Protein AF-A0A1C3NG56-F1 (afdb_monomer_lite)

pLDDT: mean 79.21, std 25.46, range [30.67, 98.75]

Sequence (222 aa):
MILRRSHKPLLLPCVLLPCLLGSCGGQDAADANTAATPSPAATVTVSAPRSMTPTAAATASASSDPSLRRALSPDQPMFIIAADTWNAADPQKIIDLIPADLRPYSVLLISLSINHKGATGNQCNWLQVEDGIETARSWIKTAAANGVWAMIQPSSGGFSHFPDYPADTDLESTVYGEFFRDYPNFLGFNYAEQFWGFDEPCSVSAAQRWEHWSNLLKLTNK

Foldseek 3Di:
DDDDDDDDDDDDDDDDDDDDPDDPDDDDDDDDDDDDDDDDDDDDDDDDDDDDDDDPDDQQAQDPPPQALHDDDPVQHAAEDEQALVVVGDLLVSLVPDDLSCQSRYEYEAEFDLAFPADDPLATHHPGPRQQLVSQVVSLVSSVVSNHAYEYAQEAAQAGSADQDDLPDPCCPDSQVCCVPVRSSYQYYDHHNNPDDDPGSNGHHSVSVVSSVVVRVVSNRD

Radius of gyration: 25.51 Å; chains: 1; bounding box: 62×72×63 Å

Organism: NCBI:txid56449

Secondary structure (DSSP, 8-state):
----------PPP----------------------PPPPPP-----PPPP-----S-------SSTTSSS--BTTB--EEEEEEGGGT--HHHHHHTS-TTTGGGEEEEEE---EEEEEETTEEEEEE-S-HHHHHHHHHHHHHHTT-EEEEEEEETTEESSPPPPTT--GGGSHHHHHHHH-TTEEEEEEE-TTS--SSTTS--HHHHHHHHHHHHHHHT-

InterPro domains:
  IPR013191 Glycosyl hydrolase family 98, central domain [PF08306] (67-222)

Structure (mmCIF, N/CA/C/O backbone):
data_AF-A0A1C3NG56-F1
#
_entry.id   AF-A0A1C3NG56-F1
#
loop_
_atom_site.group_PDB
_atom_site.id
_atom_site.type_symbol
_atom_site.label_atom_id
_atom_site.label_alt_id
_atom_site.label_comp_id
_atom_site.label_asym_id
_atom_site.label_entity_id
_atom_site.label_seq_id
_atom_site.pdbx_PDB_ins_code
_atom_site.Cartn_x
_atom_site.Cartn_y
_atom_site.Cartn_z
_atom_site.occupancy
_atom_site.B_iso_or_equiv
_atom_site.auth_seq_id
_atom_site.auth_comp_id
_atom_site.auth_asym_id
_atom_site.auth_atom_id
_atom_site.pdbx_PDB_model_num
ATOM 1 N N . MET A 1 1 ? 40.238 -50.387 -29.270 1.00 42.81 1 MET A N 1
ATOM 2 C CA . MET A 1 1 ? 41.394 -49.950 -28.459 1.00 42.81 1 MET A CA 1
ATOM 3 C C . MET A 1 1 ? 40.842 -49.161 -27.281 1.00 42.81 1 MET A C 1
ATOM 5 O O . MET A 1 1 ? 40.333 -48.066 -27.465 1.00 42.81 1 MET A O 1
ATOM 9 N N . ILE A 1 2 ? 40.772 -49.807 -26.118 1.00 39.06 2 ILE A N 1
ATOM 10 C CA . ILE A 1 2 ? 40.126 -49.304 -24.899 1.00 39.06 2 ILE A CA 1
ATOM 11 C C . ILE A 1 2 ? 41.152 -48.452 -24.150 1.00 39.06 2 ILE A C 1
ATOM 13 O O . ILE A 1 2 ? 42.185 -48.984 -23.751 1.00 39.06 2 ILE A O 1
ATOM 17 N N . LEU A 1 3 ? 40.875 -47.165 -23.932 1.00 39.28 3 LEU A N 1
ATOM 18 C CA . LEU A 1 3 ? 41.649 -46.339 -23.003 1.00 39.28 3 LEU A CA 1
ATOM 19 C C . LEU A 1 3 ? 40.757 -45.929 -21.826 1.00 39.28 3 LEU A C 1
ATOM 21 O O . LEU A 1 3 ? 39.961 -44.997 -21.909 1.00 39.28 3 LEU A O 1
ATOM 25 N N . ARG A 1 4 ? 40.901 -46.666 -20.720 1.00 35.62 4 ARG A N 1
ATOM 26 C CA . ARG A 1 4 ? 40.426 -46.274 -19.389 1.00 35.62 4 ARG A CA 1
ATOM 27 C C . ARG A 1 4 ? 41.212 -45.039 -18.940 1.00 35.62 4 ARG A C 1
ATOM 29 O O . ARG A 1 4 ? 42.441 -45.081 -18.925 1.00 35.62 4 ARG A O 1
ATOM 36 N N . ARG A 1 5 ? 40.529 -43.971 -18.519 1.00 44.69 5 ARG A N 1
ATOM 37 C CA . ARG A 1 5 ? 41.136 -42.895 -17.721 1.00 44.69 5 ARG A CA 1
ATOM 38 C C . ARG A 1 5 ? 40.597 -42.935 -16.295 1.00 44.69 5 ARG A C 1
ATOM 40 O O . ARG A 1 5 ? 39.417 -43.158 -16.060 1.00 44.69 5 ARG A O 1
ATOM 47 N N . SER A 1 6 ? 41.551 -42.798 -15.386 1.00 45.16 6 SER A N 1
ATOM 48 C CA . SER A 1 6 ? 41.496 -43.020 -13.947 1.00 45.16 6 SER A CA 1
ATOM 49 C C . SER A 1 6 ? 40.841 -41.854 -13.200 1.00 45.16 6 SER A C 1
ATOM 51 O O . SER A 1 6 ? 41.095 -40.695 -13.524 1.00 45.16 6 SER A O 1
ATOM 53 N N . HIS A 1 7 ? 40.056 -42.170 -12.168 1.00 40.31 7 HIS A N 1
ATOM 54 C CA . HIS A 1 7 ? 39.549 -41.223 -11.174 1.00 40.31 7 HIS A CA 1
ATOM 55 C C . HIS A 1 7 ? 40.668 -40.718 -10.253 1.00 40.31 7 HIS A C 1
ATOM 57 O O . HIS A 1 7 ? 41.441 -41.523 -9.735 1.00 40.31 7 HIS A O 1
ATOM 63 N N . LYS A 1 8 ? 40.653 -39.417 -9.930 1.00 38.59 8 LYS A N 1
ATOM 64 C CA . LYS A 1 8 ? 40.988 -38.913 -8.586 1.00 38.59 8 LYS A CA 1
ATOM 65 C C . LYS A 1 8 ? 40.075 -37.726 -8.230 1.00 38.59 8 LYS A C 1
ATOM 67 O O . LYS A 1 8 ? 39.930 -36.835 -9.065 1.00 38.59 8 LYS A O 1
ATOM 72 N N . PRO A 1 9 ? 39.460 -37.711 -7.033 1.00 37.94 9 PRO A N 1
ATOM 73 C CA . PRO A 1 9 ? 38.627 -36.611 -6.563 1.00 37.94 9 PRO A CA 1
ATOM 74 C C . PRO A 1 9 ? 39.511 -35.491 -6.001 1.00 37.94 9 PRO A C 1
ATOM 76 O O . PRO A 1 9 ? 40.434 -35.752 -5.227 1.00 37.94 9 PRO A O 1
ATOM 79 N N . LEU A 1 10 ? 39.239 -34.247 -6.392 1.00 36.19 10 LEU A N 1
ATOM 80 C CA . LEU A 1 10 ? 39.878 -33.071 -5.811 1.00 36.19 10 LEU A CA 1
ATOM 81 C C . LEU A 1 10 ? 39.031 -32.611 -4.616 1.00 36.19 10 LEU A C 1
ATOM 83 O O . LEU A 1 10 ? 37.929 -32.096 -4.785 1.00 36.19 10 LEU A O 1
ATOM 87 N N . LEU A 1 11 ? 39.544 -32.858 -3.412 1.00 35.91 11 LEU A N 1
ATOM 88 C CA . LEU A 1 11 ? 39.047 -32.300 -2.157 1.00 35.91 11 LEU A CA 1
ATOM 89 C C . LEU A 1 11 ? 39.315 -30.787 -2.150 1.00 35.91 11 LEU A C 1
ATOM 91 O O . LEU A 1 11 ? 40.473 -30.371 -2.170 1.00 35.91 11 LEU A O 1
ATOM 95 N N . LEU A 1 12 ? 38.255 -29.977 -2.126 1.00 38.66 12 LEU A N 1
ATOM 96 C CA . LEU A 1 12 ? 38.334 -28.540 -1.850 1.00 38.66 12 LEU A CA 1
ATOM 97 C C . LEU A 1 12 ? 38.269 -28.326 -0.325 1.00 38.66 12 LEU A C 1
ATOM 99 O O . LEU A 1 12 ? 37.377 -28.891 0.312 1.00 38.66 12 LEU A O 1
ATOM 103 N N . PRO A 1 13 ? 39.172 -27.539 0.283 1.00 40.03 13 PRO A N 1
ATOM 104 C CA . PRO A 1 13 ? 39.154 -27.314 1.720 1.00 40.03 13 PRO A CA 1
ATOM 105 C C . PRO A 1 13 ? 38.103 -26.264 2.109 1.00 40.03 13 PRO A C 1
ATOM 107 O O . PRO A 1 13 ? 38.052 -25.173 1.543 1.00 40.03 13 PRO A O 1
ATOM 110 N N . CYS A 1 14 ? 37.298 -26.605 3.120 1.00 37.22 14 CYS A N 1
ATOM 111 C CA . CYS A 1 14 ? 36.512 -25.677 3.928 1.00 37.22 14 CYS A CA 1
ATOM 112 C C . CYS A 1 14 ? 37.394 -24.531 4.437 1.00 37.22 14 CYS A C 1
ATOM 114 O O . CYS A 1 14 ? 38.272 -24.754 5.271 1.00 37.22 14 CYS A O 1
ATOM 116 N N . VAL A 1 15 ? 37.107 -23.305 4.004 1.00 39.69 15 VAL A N 1
ATOM 117 C CA . VAL A 1 15 ? 37.571 -22.089 4.675 1.00 39.69 15 VAL A CA 1
ATOM 118 C C . VAL A 1 15 ? 36.341 -21.399 5.252 1.00 39.69 15 VAL A C 1
ATOM 120 O O . VAL A 1 15 ? 35.544 -20.800 4.537 1.00 39.69 15 VAL A O 1
ATOM 123 N N . LEU A 1 16 ? 36.174 -21.556 6.564 1.00 36.34 16 LEU A N 1
ATOM 124 C CA . LEU A 1 16 ? 35.271 -20.764 7.390 1.00 36.34 16 LEU A CA 1
ATOM 125 C C . LEU A 1 16 ? 35.843 -19.345 7.482 1.00 36.34 16 LEU A C 1
ATOM 127 O O . LEU A 1 16 ? 36.923 -19.155 8.039 1.00 36.34 16 LEU A O 1
ATOM 131 N N . LEU A 1 17 ? 35.119 -18.369 6.942 1.00 34.53 17 LEU A N 1
ATOM 132 C CA . LEU A 1 17 ? 35.426 -16.946 7.053 1.00 34.53 17 LEU A CA 1
ATOM 133 C C . LEU A 1 17 ? 34.356 -16.292 7.947 1.00 34.53 17 LEU A C 1
ATOM 135 O O . LEU A 1 17 ? 33.235 -16.089 7.483 1.00 34.53 17 LEU A O 1
ATOM 139 N N . PRO A 1 18 ? 34.632 -16.002 9.230 1.00 39.09 18 PRO A N 1
ATOM 140 C CA . PRO A 1 18 ? 33.819 -15.078 10.004 1.00 39.09 18 PRO A CA 1
ATOM 141 C C . PRO A 1 18 ? 34.399 -13.658 9.897 1.00 39.09 18 PRO A C 1
ATOM 143 O O . PRO A 1 18 ? 35.575 -13.502 9.571 1.00 39.09 18 PRO A O 1
ATOM 146 N N . CYS A 1 19 ? 33.583 -12.663 10.268 1.00 33.47 19 CYS A N 1
ATOM 147 C CA . CYS A 1 19 ? 33.897 -11.229 10.416 1.00 33.47 19 CYS A CA 1
ATOM 148 C C . CYS A 1 19 ? 33.740 -10.402 9.122 1.00 33.47 19 CYS A C 1
ATOM 150 O O . CYS A 1 19 ? 34.271 -10.768 8.086 1.00 33.47 19 CYS A O 1
ATOM 152 N N . LEU A 1 20 ? 33.055 -9.256 9.073 1.00 37.22 20 LEU A N 1
ATOM 153 C CA . LEU A 1 20 ? 32.458 -8.367 10.076 1.00 37.22 20 LEU A CA 1
ATOM 154 C C . LEU A 1 20 ? 31.377 -7.534 9.355 1.00 37.22 20 LEU A C 1
ATOM 156 O O . LEU A 1 20 ? 31.623 -7.025 8.263 1.00 37.22 20 LEU A O 1
ATOM 160 N N . LEU A 1 21 ? 30.206 -7.361 9.976 1.00 39.25 21 LEU A N 1
ATOM 161 C CA . LEU A 1 21 ? 29.229 -6.339 9.591 1.00 39.25 21 LEU A CA 1
ATOM 162 C C . LEU A 1 21 ? 29.824 -4.964 9.927 1.00 39.25 21 LEU A C 1
ATOM 164 O O . LEU A 1 21 ? 29.856 -4.556 11.087 1.00 39.25 21 LEU A O 1
ATOM 168 N N . GLY A 1 22 ? 30.349 -4.282 8.912 1.00 35.94 22 GLY A N 1
ATOM 169 C CA . GLY A 1 22 ? 30.803 -2.901 9.010 1.00 35.94 22 GLY A CA 1
ATOM 170 C C . GLY A 1 22 ? 29.614 -1.949 8.969 1.00 35.94 22 GLY A C 1
ATOM 171 O O . GLY A 1 22 ? 29.034 -1.716 7.914 1.00 35.94 22 GLY A O 1
ATOM 172 N N . SER A 1 23 ? 29.265 -1.404 10.131 1.00 35.94 23 SER A N 1
ATOM 173 C CA . SER A 1 23 ? 28.432 -0.212 10.280 1.00 35.94 23 SER A CA 1
ATOM 174 C C . SER A 1 23 ? 29.084 0.962 9.543 1.00 35.94 23 SER A C 1
ATOM 176 O O . SER A 1 23 ? 30.165 1.403 9.932 1.00 35.94 23 SER A O 1
ATOM 178 N N . CYS A 1 24 ? 28.437 1.496 8.506 1.00 35.81 24 CYS A N 1
ATOM 179 C CA . CYS A 1 24 ? 28.840 2.751 7.872 1.00 35.81 24 CYS A CA 1
ATOM 180 C C . CYS A 1 24 ? 28.461 3.934 8.778 1.00 35.81 24 CYS A C 1
ATOM 182 O O . CYS A 1 24 ? 27.421 4.561 8.605 1.00 35.81 24 CYS A O 1
ATOM 184 N N . GLY A 1 25 ? 29.304 4.207 9.776 1.00 33.78 25 GLY A N 1
ATOM 185 C CA . GLY A 1 25 ? 29.413 5.511 10.429 1.00 33.78 25 GLY A CA 1
ATOM 186 C C . GLY A 1 25 ? 30.544 6.297 9.764 1.00 33.78 25 GLY A C 1
ATOM 187 O O . GLY A 1 25 ? 31.606 5.732 9.507 1.00 33.78 25 GLY A O 1
ATOM 188 N N . GLY A 1 26 ? 30.278 7.559 9.430 1.00 33.69 26 GLY A N 1
ATOM 189 C CA . GLY A 1 26 ? 31.148 8.432 8.642 1.00 33.69 26 GLY A CA 1
ATOM 190 C C . GLY A 1 26 ? 32.575 8.565 9.175 1.00 33.69 26 GLY A C 1
ATOM 191 O O . GLY A 1 26 ? 32.822 8.627 10.378 1.00 33.69 26 GLY A O 1
ATOM 192 N N . GLN A 1 27 ? 33.513 8.605 8.233 1.00 30.67 27 GLN A N 1
ATOM 193 C CA . GLN A 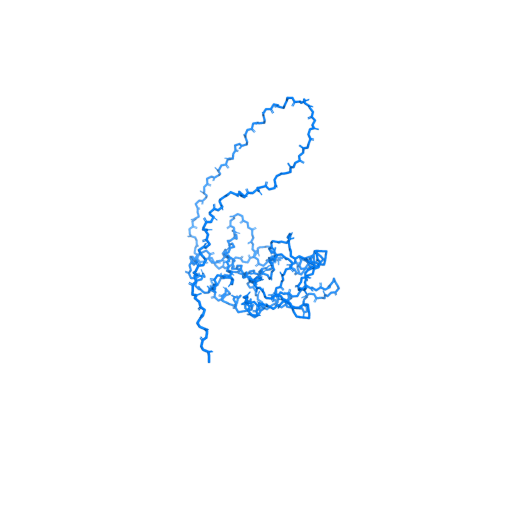1 27 ? 34.890 9.025 8.444 1.00 30.67 27 GLN A CA 1
ATOM 194 C C . GLN A 1 27 ? 34.952 10.549 8.379 1.00 30.67 27 GLN A C 1
ATOM 196 O O . GLN A 1 27 ? 34.809 11.105 7.295 1.00 30.67 27 GLN A O 1
ATOM 201 N N . ASP A 1 28 ? 35.241 11.189 9.509 1.00 33.78 28 ASP A N 1
ATOM 202 C CA . ASP A 1 28 ? 35.761 12.553 9.532 1.00 33.78 28 ASP A CA 1
ATOM 203 C C . ASP A 1 28 ? 37.243 12.510 9.911 1.00 33.78 28 ASP A C 1
ATOM 205 O O . ASP A 1 28 ? 37.647 11.973 10.948 1.00 33.78 28 ASP A O 1
ATOM 209 N N . ALA A 1 29 ? 38.066 13.044 9.012 1.00 31.83 29 ALA A N 1
ATOM 210 C CA . ALA A 1 29 ? 39.474 13.296 9.243 1.00 31.83 29 ALA A CA 1
ATOM 211 C C . ALA A 1 29 ? 39.651 14.573 10.083 1.00 31.83 29 ALA A C 1
ATOM 213 O O . ALA A 1 29 ? 39.018 15.586 9.814 1.00 31.83 29 ALA A O 1
ATOM 214 N N . ALA A 1 30 ? 40.530 14.449 11.081 1.00 31.69 30 ALA A N 1
ATOM 215 C CA . ALA A 1 30 ? 41.294 15.452 11.826 1.00 31.69 30 ALA A CA 1
ATOM 216 C C . ALA A 1 30 ? 40.849 16.929 11.791 1.00 31.69 30 ALA A C 1
ATOM 218 O O . ALA A 1 30 ? 40.981 17.590 10.771 1.00 31.69 30 ALA A O 1
ATOM 219 N N . ASP A 1 31 ? 40.535 17.473 12.974 1.00 31.17 31 ASP A N 1
ATOM 220 C CA . ASP A 1 31 ? 41.246 18.644 13.503 1.00 31.17 31 ASP A CA 1
ATOM 221 C C . ASP A 1 31 ? 41.028 18.829 15.017 1.00 31.17 31 ASP A C 1
ATOM 223 O O . ASP A 1 31 ? 40.120 18.277 15.636 1.00 31.17 31 ASP A O 1
ATOM 227 N N . ALA A 1 32 ? 41.987 19.522 15.621 1.00 31.83 32 ALA A N 1
ATOM 228 C CA . ALA A 1 32 ? 42.396 19.449 17.015 1.00 31.83 32 ALA A CA 1
ATOM 229 C C . ALA A 1 32 ? 41.576 20.282 18.026 1.00 31.83 32 ALA A C 1
ATOM 231 O O . ALA A 1 32 ? 41.035 21.337 17.718 1.00 31.83 32 ALA A O 1
ATOM 232 N N . ASN A 1 33 ? 41.663 19.849 19.292 1.00 36.31 33 ASN A N 1
ATOM 233 C CA . ASN A 1 33 ? 41.516 20.632 20.528 1.00 36.31 33 ASN A CA 1
ATOM 234 C C . ASN A 1 33 ? 40.222 21.442 20.725 1.00 36.31 33 ASN A C 1
ATOM 236 O O . ASN A 1 33 ? 40.187 22.658 20.549 1.00 36.31 33 ASN A O 1
ATOM 240 N N . THR A 1 34 ? 39.207 20.816 21.324 1.00 33.41 34 THR A N 1
ATOM 241 C CA . THR A 1 34 ? 38.339 21.516 22.288 1.00 33.41 34 THR A CA 1
ATOM 242 C C . THR A 1 34 ? 37.749 20.522 23.290 1.00 33.41 34 THR A C 1
ATOM 244 O O . THR A 1 34 ? 37.074 19.569 22.914 1.00 33.41 34 THR A O 1
ATOM 247 N N . ALA A 1 35 ? 38.031 20.715 24.579 1.00 36.09 35 ALA A N 1
ATOM 248 C CA . ALA A 1 35 ? 37.464 19.910 25.655 1.00 36.09 35 ALA A CA 1
ATOM 249 C C . ALA A 1 35 ? 35.970 20.240 25.815 1.00 36.09 35 ALA A C 1
ATOM 251 O O . ALA A 1 35 ? 35.621 21.307 26.317 1.00 36.09 35 ALA A O 1
ATOM 252 N N . ALA A 1 36 ? 35.096 19.331 25.378 1.00 33.94 36 ALA A N 1
ATOM 253 C CA . ALA A 1 36 ? 33.654 19.430 25.571 1.00 33.94 36 ALA A CA 1
ATOM 254 C C . ALA A 1 36 ? 33.242 18.760 26.892 1.00 33.94 36 ALA A C 1
ATOM 256 O O . ALA A 1 36 ? 33.575 17.609 27.173 1.00 33.94 36 ALA A O 1
ATOM 257 N N . THR A 1 37 ? 32.525 19.514 27.717 1.00 38.78 37 THR A N 1
ATOM 258 C CA . THR A 1 37 ? 31.900 19.094 28.977 1.00 38.78 37 THR A CA 1
ATOM 259 C C . THR A 1 37 ? 30.784 18.070 28.697 1.00 38.78 37 THR A C 1
ATOM 261 O O . THR A 1 37 ? 30.059 18.235 27.714 1.00 38.78 37 THR A O 1
ATOM 264 N N . PRO A 1 38 ? 30.592 17.020 29.521 1.00 36.75 38 PRO A N 1
ATOM 265 C CA . PRO A 1 38 ? 29.547 16.029 29.268 1.00 36.75 38 PRO A CA 1
ATOM 266 C C . PRO A 1 38 ? 28.146 16.619 29.502 1.00 36.75 38 PRO A C 1
ATOM 268 O O . PRO A 1 38 ? 27.867 17.186 30.558 1.00 36.75 38 PRO A O 1
ATOM 271 N N . SER A 1 39 ? 27.260 16.463 28.512 1.00 40.66 39 SER A N 1
ATOM 272 C CA . SER A 1 39 ? 25.824 16.755 28.638 1.00 40.66 39 SER A CA 1
ATOM 273 C C . SER A 1 39 ? 25.158 15.822 29.659 1.00 40.66 39 SER A C 1
ATOM 275 O O . SER A 1 39 ? 25.478 14.630 29.681 1.00 40.66 39 SER A O 1
ATOM 277 N N . PRO A 1 40 ? 24.213 16.307 30.484 1.00 41.97 40 PRO A N 1
ATOM 278 C CA . PRO A 1 40 ? 23.470 15.451 31.399 1.00 41.97 40 PRO A CA 1
ATOM 279 C C . PRO A 1 40 ? 22.488 14.556 30.628 1.00 41.97 40 PRO A C 1
ATOM 281 O O . PRO A 1 40 ? 21.805 14.999 29.705 1.00 41.97 40 PRO A O 1
ATOM 284 N N . ALA A 1 41 ? 22.427 13.283 31.021 1.00 41.69 41 ALA A N 1
ATOM 285 C CA . ALA A 1 41 ? 21.522 12.286 30.463 1.00 41.69 41 ALA A CA 1
ATOM 286 C C . ALA A 1 41 ? 20.051 12.715 30.618 1.00 41.69 41 ALA A C 1
ATOM 288 O O . ALA A 1 41 ? 19.619 13.107 31.703 1.00 41.69 41 ALA A O 1
ATOM 289 N N . ALA A 1 42 ? 19.278 12.618 29.536 1.00 40.34 42 ALA A N 1
ATOM 290 C CA . ALA A 1 42 ? 17.841 12.852 29.560 1.00 40.34 42 ALA A CA 1
ATOM 291 C C . ALA A 1 42 ? 17.138 11.708 30.309 1.00 40.34 42 ALA A C 1
ATOM 293 O O . ALA A 1 42 ? 17.101 10.567 29.846 1.00 40.34 42 ALA A O 1
ATOM 294 N N . THR A 1 43 ? 16.573 12.014 31.475 1.00 34.94 43 THR A N 1
ATOM 295 C CA . THR A 1 43 ? 15.698 11.102 32.216 1.00 34.94 43 THR A CA 1
ATOM 296 C C . THR A 1 43 ? 14.376 10.953 31.464 1.00 34.94 43 THR A C 1
ATOM 298 O O . THR A 1 43 ? 13.610 11.908 31.348 1.00 34.94 43 THR A O 1
ATOM 301 N N . VAL A 1 44 ? 14.092 9.751 30.959 1.00 40.59 44 VAL A N 1
ATOM 302 C CA . VAL A 1 44 ? 12.792 9.407 30.369 1.00 40.59 44 VAL A CA 1
ATOM 303 C C . VAL A 1 44 ? 11.796 9.150 31.498 1.00 40.59 44 VAL A C 1
ATOM 305 O O . VAL A 1 44 ? 11.882 8.147 32.205 1.00 40.59 44 VAL A O 1
ATOM 308 N N . THR A 1 45 ? 10.836 10.055 31.673 1.00 36.84 45 THR A N 1
ATOM 309 C CA . THR A 1 45 ? 9.718 9.857 32.601 1.00 36.84 45 THR A CA 1
ATOM 310 C C . THR A 1 45 ? 8.710 8.895 31.973 1.00 36.84 45 THR A C 1
ATOM 312 O O . THR A 1 45 ? 7.951 9.268 31.080 1.00 36.84 45 THR A O 1
ATOM 315 N N . VAL A 1 46 ? 8.693 7.644 32.435 1.00 44.34 46 VAL A N 1
ATOM 316 C CA . VAL A 1 46 ? 7.661 6.668 32.061 1.00 44.34 46 VAL A CA 1
ATOM 317 C C . VAL A 1 46 ? 6.361 7.055 32.766 1.00 44.34 46 VAL A C 1
ATOM 319 O O . VAL A 1 46 ? 6.274 7.011 33.992 1.00 44.34 46 VAL A O 1
ATOM 322 N N . SER A 1 47 ? 5.351 7.468 32.000 1.00 52.53 47 SER A N 1
ATOM 323 C CA . SER A 1 47 ? 4.010 7.706 32.543 1.00 52.53 47 SER A CA 1
ATOM 324 C C . SER A 1 47 ? 3.331 6.375 32.870 1.00 52.53 47 SER A C 1
ATOM 326 O O . SER A 1 47 ? 3.443 5.412 32.114 1.00 52.53 47 SER A O 1
ATOM 328 N N . ALA A 1 48 ? 2.629 6.321 34.004 1.00 42.50 48 ALA A N 1
ATOM 329 C CA . ALA A 1 48 ? 1.917 5.127 34.450 1.00 42.50 48 ALA A CA 1
ATOM 330 C C . ALA A 1 48 ? 0.800 4.723 33.461 1.00 42.50 48 ALA A C 1
ATOM 332 O O . ALA A 1 48 ? 0.135 5.604 32.903 1.00 42.50 48 ALA A O 1
ATOM 333 N N . PRO A 1 49 ? 0.552 3.414 33.260 1.00 43.66 49 PRO A N 1
ATOM 334 C CA . PRO A 1 49 ? -0.507 2.945 32.374 1.00 43.66 49 PRO A CA 1
ATOM 335 C C . PRO A 1 49 ? -1.877 3.368 32.915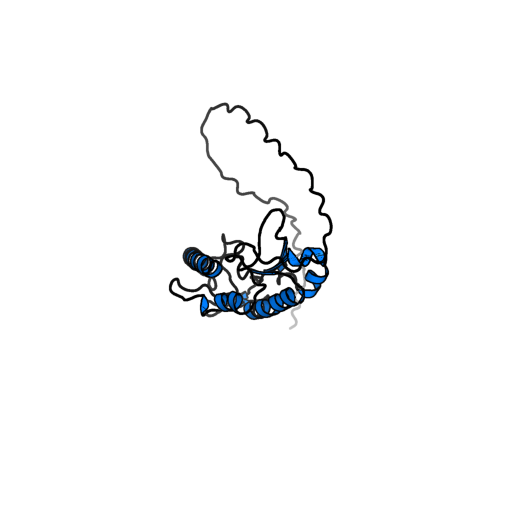 1.00 43.66 49 PRO A C 1
ATOM 337 O O . PRO A 1 49 ? -2.210 3.125 34.078 1.00 43.66 49 PRO A O 1
ATOM 340 N N . ARG A 1 50 ? -2.685 4.013 32.068 1.00 51.19 50 ARG A N 1
ATOM 341 C CA . ARG A 1 50 ? -4.084 4.314 32.386 1.00 51.19 50 ARG A CA 1
ATOM 342 C C . ARG A 1 50 ? -4.898 3.022 32.335 1.00 51.19 50 ARG A C 1
ATOM 344 O O . ARG A 1 50 ? -4.805 2.259 31.379 1.00 51.19 50 ARG A O 1
ATOM 351 N N . SER A 1 51 ? -5.694 2.793 33.377 1.00 35.75 51 SER A N 1
ATOM 352 C CA . SER A 1 51 ? -6.614 1.659 33.466 1.00 35.75 51 SER A CA 1
ATOM 353 C C . SER A 1 51 ? -7.712 1.801 32.409 1.00 35.75 51 SER A C 1
ATOM 355 O O . SER A 1 51 ? -8.546 2.703 32.503 1.00 35.75 51 SER A O 1
ATOM 357 N N . MET A 1 52 ? -7.702 0.937 31.392 1.00 47.38 52 MET A N 1
ATOM 358 C CA . MET A 1 52 ? -8.789 0.849 30.419 1.00 47.38 52 MET A CA 1
ATOM 359 C C . MET A 1 52 ? -9.939 0.067 31.055 1.00 47.38 52 MET A C 1
ATOM 361 O O . MET A 1 52 ? -9.844 -1.135 31.290 1.00 47.38 52 MET A O 1
ATOM 365 N N . THR A 1 53 ? -11.021 0.764 31.388 1.00 40.19 53 THR A N 1
ATOM 366 C CA . THR A 1 53 ? -12.258 0.136 31.862 1.00 40.19 53 THR A CA 1
ATOM 367 C C . THR A 1 53 ? -13.005 -0.432 30.651 1.00 40.19 53 THR A C 1
ATOM 369 O O . THR A 1 53 ? -13.219 0.307 29.686 1.00 40.19 53 THR A O 1
ATOM 372 N N . PRO A 1 54 ? -13.417 -1.713 30.654 1.00 43.12 54 PRO A N 1
ATOM 373 C CA . PRO A 1 54 ? -14.096 -2.305 29.511 1.00 43.12 54 PRO A CA 1
ATOM 374 C C . PRO A 1 54 ? -15.521 -1.751 29.441 1.00 43.12 54 PRO A C 1
ATOM 376 O O . PRO A 1 54 ? -16.392 -2.131 30.221 1.00 43.12 54 PRO A O 1
ATOM 379 N N . THR A 1 55 ? -15.754 -0.820 28.517 1.00 42.38 55 THR A N 1
ATOM 380 C CA . THR A 1 55 ? -17.103 -0.372 28.155 1.00 42.38 55 THR A CA 1
ATOM 381 C C . THR A 1 55 ? -17.540 -1.129 26.904 1.00 42.38 55 THR A C 1
ATOM 383 O O . THR A 1 55 ? -16.729 -1.396 26.021 1.00 42.38 55 THR A O 1
ATOM 386 N N . ALA A 1 56 ? -18.809 -1.534 26.893 1.00 46.72 56 ALA A N 1
ATOM 387 C CA . ALA A 1 56 ? -19.456 -2.408 25.919 1.00 46.72 56 ALA A CA 1
ATOM 388 C C . ALA A 1 56 ? -19.074 -2.151 24.448 1.00 46.72 56 ALA A C 1
ATOM 390 O O . ALA A 1 56 ? -18.936 -1.003 24.040 1.00 46.72 56 ALA A O 1
ATOM 391 N N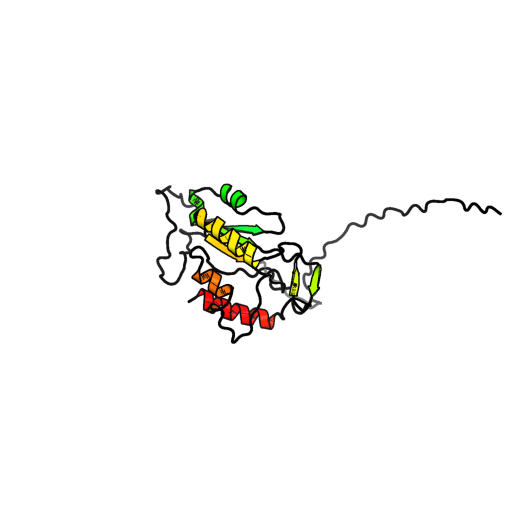 . ALA A 1 57 ? -18.964 -3.253 23.688 1.00 45.75 57 ALA A N 1
ATOM 392 C CA . ALA A 1 57 ? -18.853 -3.366 22.228 1.00 45.75 57 ALA A CA 1
ATOM 393 C C . ALA A 1 57 ? -18.603 -2.036 21.493 1.00 45.75 57 ALA A C 1
ATOM 395 O O . ALA A 1 57 ? -19.533 -1.373 21.031 1.00 45.75 57 ALA A O 1
ATOM 396 N N . ALA A 1 58 ? -17.326 -1.666 21.380 1.00 42.59 58 ALA A N 1
ATOM 397 C CA . ALA A 1 58 ? -16.893 -0.542 20.568 1.00 42.59 58 ALA A CA 1
ATOM 398 C C . ALA A 1 58 ? -17.141 -0.865 19.088 1.00 42.59 58 ALA A C 1
ATOM 400 O O . ALA A 1 58 ? -16.323 -1.479 18.407 1.00 42.59 58 ALA A O 1
ATOM 401 N N . THR A 1 59 ? -18.305 -0.464 18.586 1.00 48.66 59 THR A N 1
ATOM 402 C CA . THR A 1 59 ? -18.507 -0.220 17.155 1.00 48.66 59 THR A CA 1
ATOM 403 C C . THR A 1 59 ? -17.391 0.712 16.684 1.00 48.66 59 THR A C 1
ATOM 405 O O . THR A 1 59 ? -17.044 1.632 17.423 1.00 48.66 59 THR A O 1
ATOM 408 N N . ALA A 1 60 ? -16.817 0.475 15.499 1.00 50.47 60 ALA A N 1
ATOM 409 C CA . ALA A 1 60 ? -15.764 1.317 14.934 1.00 50.47 60 ALA A CA 1
ATOM 410 C C . ALA A 1 60 ? -16.110 2.805 15.120 1.00 50.47 60 ALA A C 1
ATOM 412 O O . ALA A 1 60 ? -17.082 3.296 14.544 1.00 50.47 60 ALA A O 1
ATOM 413 N N . SER A 1 61 ? -15.358 3.494 15.980 1.00 54.28 61 SER A N 1
ATOM 414 C CA . SER A 1 61 ? -15.591 4.905 16.270 1.00 54.28 61 SER A CA 1
ATOM 415 C C . SER A 1 61 ? -15.210 5.700 15.030 1.00 54.28 61 SER A C 1
ATOM 417 O O . SER A 1 61 ? -14.030 5.935 14.762 1.00 54.28 61 SER A O 1
ATOM 419 N N . ALA A 1 62 ? -16.220 6.067 14.243 1.00 55.34 62 ALA A N 1
ATOM 420 C CA . ALA A 1 62 ? -16.072 7.053 13.189 1.00 55.34 62 ALA A CA 1
ATOM 421 C C . ALA A 1 62 ? -15.421 8.312 13.781 1.00 55.34 62 ALA A C 1
ATOM 423 O O . ALA A 1 62 ? -15.690 8.683 14.928 1.00 55.34 62 ALA A O 1
ATOM 424 N N . SER A 1 63 ? -14.527 8.934 13.016 1.00 56.94 63 SER A N 1
ATOM 425 C CA . SER A 1 63 ? -13.881 10.174 13.436 1.00 56.94 63 SER A CA 1
ATOM 426 C C . SER A 1 63 ? -14.920 11.235 13.813 1.00 56.94 63 SER A C 1
ATOM 428 O O . SER A 1 63 ? -15.932 11.389 13.132 1.00 56.94 63 SER A O 1
ATOM 430 N N . SER A 1 64 ? -14.658 11.997 14.879 1.00 55.12 64 SER A N 1
ATOM 431 C CA . SER A 1 64 ? -15.419 13.215 15.193 1.00 55.12 64 SER A CA 1
ATOM 432 C C . SER A 1 64 ? -15.049 14.391 14.283 1.00 55.12 64 SER A C 1
ATOM 434 O O . SER A 1 64 ? -15.780 15.375 14.227 1.00 55.12 64 SER A O 1
ATOM 436 N N . ASP A 1 65 ? -13.906 14.302 13.599 1.00 61.53 65 ASP A N 1
ATOM 437 C CA . ASP A 1 65 ? -13.550 15.175 12.486 1.00 61.53 65 ASP A CA 1
ATOM 438 C C . ASP A 1 65 ? -14.123 14.560 11.198 1.00 61.53 65 ASP A C 1
ATOM 440 O O . ASP A 1 65 ? -13.673 13.473 10.818 1.00 61.53 65 ASP A O 1
ATOM 444 N N . PRO A 1 66 ? -15.091 15.213 10.527 1.00 60.38 66 PRO A N 1
ATOM 445 C CA . PRO A 1 66 ? -15.721 14.679 9.322 1.00 60.38 66 PRO A CA 1
ATOM 446 C C . PRO A 1 66 ? -14.740 14.452 8.157 1.00 60.38 66 PRO A C 1
ATOM 448 O O . PRO A 1 66 ? -15.138 13.837 7.173 1.00 60.38 66 PRO A O 1
ATOM 451 N N . SER A 1 67 ? -13.487 14.920 8.252 1.00 73.75 67 SER A N 1
ATOM 452 C CA . SER A 1 67 ? -12.450 14.711 7.233 1.00 73.75 67 SER A CA 1
ATOM 453 C C . SER A 1 67 ? -11.694 13.380 7.343 1.00 73.75 67 SER A C 1
ATOM 455 O O . SER A 1 67 ? -11.196 12.881 6.337 1.00 73.75 67 SER A O 1
ATOM 457 N N . LEU A 1 68 ? -11.600 12.765 8.530 1.00 85.56 68 LEU A N 1
ATOM 458 C CA . LEU A 1 68 ? -10.827 11.530 8.714 1.00 85.56 68 LEU A CA 1
ATOM 459 C C . LEU A 1 68 ? -11.732 10.296 8.701 1.00 85.56 68 LEU A C 1
ATOM 461 O O . LEU A 1 68 ? -12.755 10.242 9.378 1.00 85.56 68 LEU A O 1
ATOM 465 N N . ARG A 1 69 ? -11.314 9.233 8.006 1.00 90.62 69 ARG A N 1
ATOM 466 C CA . ARG A 1 69 ? -12.069 7.963 7.962 1.00 90.62 69 ARG A CA 1
ATOM 467 C C . ARG A 1 69 ? -12.178 7.269 9.323 1.00 90.62 69 ARG A C 1
ATOM 469 O O . ARG A 1 69 ? -13.152 6.569 9.585 1.00 90.62 69 ARG A O 1
ATOM 476 N N . ARG A 1 70 ? -11.200 7.491 10.204 1.00 90.38 70 ARG A N 1
ATOM 477 C CA . ARG A 1 70 ? -11.207 7.067 11.611 1.00 90.38 70 ARG A CA 1
ATOM 478 C C . ARG A 1 70 ? -10.507 8.107 12.470 1.00 90.38 70 ARG A C 1
ATOM 480 O O . ARG A 1 70 ? -9.603 8.787 11.989 1.00 90.38 70 ARG A O 1
ATOM 487 N N . ALA A 1 71 ? -10.880 8.197 13.740 1.00 90.56 71 ALA A N 1
ATOM 488 C CA . ALA A 1 71 ? -10.143 9.041 14.669 1.00 90.56 71 ALA A CA 1
ATOM 489 C C . ALA A 1 71 ? -8.802 8.397 15.069 1.00 90.56 71 ALA A C 1
ATOM 491 O O . ALA A 1 71 ? -8.634 7.173 15.060 1.00 90.56 71 ALA A O 1
ATOM 492 N N . LEU A 1 72 ? -7.837 9.257 15.397 1.00 90.19 72 LEU A N 1
ATOM 493 C CA . LEU A 1 72 ? -6.507 8.881 15.857 1.00 90.19 72 LEU A CA 1
ATOM 494 C C . LEU A 1 72 ? -6.118 9.774 17.035 1.00 90.19 72 LEU A C 1
ATOM 496 O O . LEU A 1 72 ? -5.954 10.984 16.886 1.00 90.19 72 LEU A O 1
ATOM 500 N N . SER A 1 73 ? -5.990 9.180 18.218 1.00 92.12 73 SER A N 1
ATOM 501 C CA . SER A 1 73 ? -5.626 9.885 19.450 1.00 92.12 73 SER A CA 1
ATOM 502 C C . SER A 1 73 ? -5.039 8.905 20.474 1.00 92.12 73 SER A C 1
ATOM 504 O O . SER A 1 73 ? -5.099 7.694 20.259 1.00 92.12 73 SER A O 1
ATOM 506 N N . PRO A 1 74 ? -4.490 9.370 21.610 1.00 92.44 74 PRO A N 1
ATOM 507 C CA . PRO A 1 74 ? -4.043 8.471 22.676 1.00 92.44 74 PRO A CA 1
ATOM 508 C C . PRO A 1 74 ? -5.140 7.536 23.212 1.00 92.44 74 PRO A C 1
ATOM 510 O O . PRO A 1 74 ? -4.841 6.406 23.585 1.00 92.44 74 PRO A O 1
ATOM 513 N N . ASP A 1 75 ? -6.400 7.985 23.212 1.00 92.00 75 ASP A N 1
ATOM 514 C CA . ASP A 1 75 ? -7.554 7.182 23.644 1.00 92.00 75 ASP A CA 1
ATOM 515 C C . ASP A 1 75 ? -8.152 6.343 22.494 1.00 92.00 75 ASP A C 1
ATOM 517 O O . ASP A 1 75 ? -8.961 5.447 22.727 1.00 92.00 75 ASP A O 1
ATOM 521 N N . GLN A 1 76 ? -7.746 6.612 21.247 1.00 91.62 76 GLN A N 1
ATOM 522 C CA . GLN A 1 76 ? -8.111 5.853 20.049 1.00 91.62 76 GLN A CA 1
ATOM 523 C C . GLN A 1 76 ? -6.852 5.504 19.238 1.00 91.62 76 GLN A C 1
ATOM 525 O O . GLN A 1 76 ? -6.597 6.101 18.183 1.00 91.62 76 GLN A O 1
ATOM 530 N N . PRO A 1 77 ? -6.024 4.565 19.739 1.00 95.75 77 PRO A N 1
ATOM 531 C CA . PRO A 1 77 ? -4.756 4.227 19.110 1.00 95.75 77 PRO A CA 1
ATOM 532 C C . PRO A 1 77 ? -4.950 3.514 17.765 1.00 95.75 77 PRO A C 1
ATOM 534 O O . PRO A 1 77 ? -6.052 3.115 17.377 1.00 95.75 77 PRO A O 1
ATOM 537 N N . MET A 1 78 ? -3.845 3.348 17.039 1.00 96.44 78 MET A N 1
ATOM 538 C CA . MET A 1 78 ? -3.778 2.550 15.818 1.00 96.44 78 MET A CA 1
ATOM 539 C C . MET A 1 78 ? -2.747 1.441 15.982 1.00 96.44 78 MET A C 1
ATOM 541 O O . MET A 1 78 ? -1.553 1.720 16.079 1.00 96.44 78 MET A O 1
ATOM 545 N N . PHE A 1 79 ? -3.201 0.192 15.975 1.00 97.38 79 PHE A N 1
ATOM 546 C CA . PHE A 1 79 ? -2.317 -0.967 15.927 1.00 97.38 79 PHE A CA 1
ATOM 547 C C . PHE A 1 79 ? -2.172 -1.413 14.479 1.00 97.38 79 PHE A C 1
ATOM 549 O O . PHE A 1 79 ? -3.107 -1.957 13.894 1.00 97.38 79 PHE A O 1
ATOM 556 N N . ILE A 1 80 ? -1.009 -1.158 13.886 1.00 97.81 80 ILE A N 1
ATOM 557 C CA . ILE A 1 80 ? -0.710 -1.621 12.533 1.00 97.81 80 ILE A CA 1
ATOM 558 C C . ILE A 1 80 ? -0.201 -3.061 12.623 1.00 97.81 80 ILE A C 1
ATOM 560 O O . ILE A 1 80 ? 0.854 -3.315 13.202 1.00 97.81 80 ILE A O 1
ATOM 564 N N . ILE A 1 81 ? -0.953 -3.993 12.043 1.00 97.62 81 ILE A N 1
ATOM 565 C CA . ILE A 1 81 ? -0.612 -5.413 11.969 1.00 97.62 81 ILE A CA 1
ATOM 566 C C . ILE A 1 81 ? -0.176 -5.715 10.538 1.00 97.62 81 ILE A C 1
ATOM 568 O O . ILE A 1 81 ? -0.996 -5.719 9.620 1.00 97.62 81 ILE A O 1
ATOM 572 N N . ALA A 1 82 ? 1.122 -5.938 10.343 1.00 95.50 82 ALA A N 1
ATOM 573 C CA . ALA A 1 82 ? 1.679 -6.249 9.033 1.00 95.50 82 ALA A CA 1
ATOM 574 C C . ALA A 1 82 ? 1.288 -7.666 8.588 1.00 95.50 82 ALA A C 1
ATOM 576 O O . ALA A 1 82 ? 1.629 -8.654 9.241 1.00 95.50 82 ALA A O 1
ATOM 577 N N . ALA A 1 83 ? 0.596 -7.755 7.457 1.00 96.44 83 ALA A N 1
ATOM 578 C CA . ALA A 1 83 ? 0.290 -8.988 6.751 1.00 96.44 83 ALA A CA 1
ATOM 579 C C . ALA A 1 83 ? 1.114 -9.019 5.463 1.00 96.44 83 ALA A C 1
ATOM 581 O O . ALA A 1 83 ? 0.700 -8.505 4.424 1.00 96.44 83 ALA A O 1
ATOM 582 N N . ASP A 1 84 ? 2.313 -9.591 5.562 1.00 94.69 84 ASP A N 1
ATOM 583 C CA . ASP A 1 84 ? 3.266 -9.643 4.458 1.00 94.69 84 ASP A CA 1
ATOM 584 C C . ASP A 1 84 ? 3.106 -10.924 3.645 1.00 94.69 84 ASP A C 1
ATOM 586 O O . ASP A 1 84 ? 3.294 -12.044 4.131 1.00 94.69 84 ASP A O 1
ATOM 590 N N . THR A 1 85 ? 2.786 -10.738 2.372 1.00 94.94 85 THR A N 1
ATOM 591 C CA . THR A 1 85 ? 2.661 -11.821 1.400 1.00 94.94 85 THR A CA 1
ATOM 592 C C . THR A 1 85 ? 3.955 -12.618 1.208 1.00 94.94 85 THR A C 1
ATOM 594 O O . THR A 1 85 ? 3.867 -13.786 0.829 1.00 94.94 85 THR A O 1
ATOM 597 N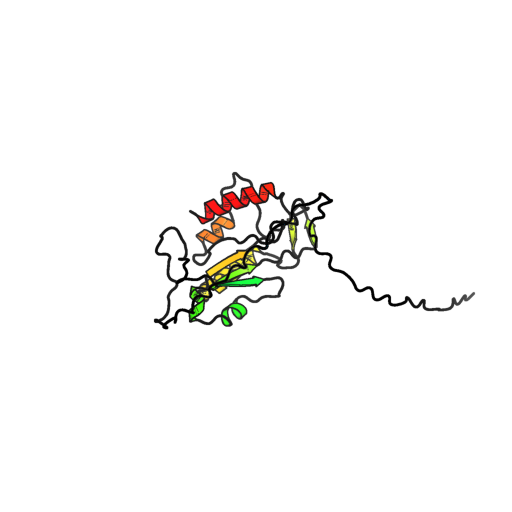 N . TRP A 1 86 ? 5.133 -12.068 1.534 1.00 91.31 86 TRP A N 1
ATOM 598 C CA . TRP A 1 86 ? 6.411 -12.795 1.565 1.00 91.31 86 TRP A CA 1
ATOM 599 C C . TRP A 1 86 ? 6.362 -14.012 2.503 1.00 91.31 86 TRP A C 1
ATOM 601 O O . TRP A 1 86 ? 6.967 -15.045 2.225 1.00 91.31 86 TRP A O 1
ATOM 611 N N . ASN A 1 87 ? 5.590 -13.931 3.590 1.00 90.88 87 ASN A N 1
ATOM 612 C CA . ASN A 1 87 ? 5.534 -14.956 4.636 1.00 90.88 87 ASN A CA 1
ATOM 613 C C . ASN A 1 87 ? 4.438 -16.011 4.413 1.00 90.88 87 ASN A C 1
ATOM 615 O O . ASN A 1 87 ? 4.028 -16.668 5.369 1.00 90.88 87 ASN A O 1
ATOM 619 N N . ALA A 1 88 ? 3.927 -16.152 3.182 1.00 87.50 88 ALA A N 1
ATOM 620 C CA . ALA A 1 88 ? 2.754 -16.981 2.878 1.00 87.50 88 ALA A CA 1
ATOM 621 C C . ALA A 1 88 ? 1.565 -16.669 3.814 1.00 87.50 88 ALA A C 1
ATOM 623 O O . ALA A 1 88 ? 0.869 -17.565 4.296 1.00 87.50 88 ALA A O 1
ATOM 624 N N . ALA A 1 89 ? 1.383 -15.379 4.112 1.00 92.12 89 ALA A N 1
ATOM 625 C CA . ALA A 1 89 ? 0.394 -14.912 5.067 1.00 92.12 89 ALA A CA 1
ATOM 626 C C . ALA A 1 89 ? -1.043 -15.222 4.617 1.00 92.12 89 ALA A C 1
ATOM 628 O O . ALA A 1 89 ? -1.378 -15.188 3.433 1.00 92.12 89 ALA A O 1
ATOM 629 N N . ASP A 1 90 ? -1.892 -15.491 5.606 1.00 96.44 90 ASP A N 1
ATOM 630 C CA . ASP A 1 90 ? -3.331 -15.683 5.462 1.00 96.44 90 ASP A CA 1
ATOM 631 C C . ASP A 1 90 ? -4.024 -14.584 6.285 1.00 96.44 90 ASP A C 1
ATOM 633 O O . ASP A 1 90 ? -3.851 -14.547 7.512 1.00 96.44 90 ASP A O 1
ATOM 637 N N . PRO A 1 91 ? -4.772 -13.664 5.646 1.00 97.19 91 PRO A N 1
ATOM 638 C CA . PRO A 1 91 ? -5.342 -12.514 6.336 1.00 97.19 91 PRO A CA 1
ATOM 639 C C . PRO A 1 91 ? -6.359 -12.933 7.401 1.00 97.19 91 PRO A C 1
ATOM 641 O O . PRO A 1 91 ? -6.406 -12.308 8.458 1.00 97.19 91 PRO A O 1
ATOM 644 N N . GLN A 1 92 ? -7.133 -14.001 7.175 1.00 98.25 92 GLN A N 1
ATOM 645 C CA . GLN A 1 92 ? -8.126 -14.451 8.148 1.00 98.25 92 GLN A CA 1
ATOM 646 C C . GLN A 1 92 ? -7.436 -15.031 9.382 1.00 98.25 92 GLN A C 1
ATOM 648 O O . GLN A 1 92 ? -7.763 -14.641 10.498 1.00 98.25 92 GLN A O 1
ATOM 653 N N . LYS A 1 93 ? -6.417 -15.879 9.195 1.00 98.06 93 LYS A N 1
ATOM 654 C CA . LYS A 1 93 ? -5.665 -16.445 10.328 1.00 98.06 93 LYS A CA 1
ATOM 655 C C . LYS A 1 93 ? -4.946 -15.378 11.144 1.00 98.06 93 LYS A C 1
ATOM 657 O O . LYS A 1 93 ? -4.865 -15.515 12.358 1.00 98.06 93 LYS A O 1
ATOM 662 N N . ILE A 1 94 ? -4.433 -14.325 10.504 1.00 98.00 94 ILE A N 1
ATOM 663 C CA . ILE A 1 94 ? -3.844 -13.184 11.219 1.00 98.00 94 ILE A CA 1
ATOM 664 C C . ILE A 1 94 ? -4.915 -12.474 12.054 1.00 98.00 94 ILE A C 1
ATOM 666 O O . ILE A 1 94 ? -4.697 -12.216 13.235 1.00 98.00 94 ILE A O 1
ATOM 670 N N . ILE A 1 95 ? -6.080 -12.185 11.469 1.00 98.25 95 ILE A N 1
ATOM 671 C CA . ILE A 1 95 ? -7.174 -11.491 12.161 1.00 98.25 95 ILE A CA 1
ATOM 672 C C . ILE A 1 95 ? -7.749 -12.322 13.318 1.00 98.25 95 ILE A C 1
ATOM 674 O O . ILE A 1 95 ? -8.123 -11.763 14.352 1.00 98.25 95 ILE A O 1
ATOM 678 N N . ASP A 1 96 ? -7.786 -13.646 13.190 1.00 98.31 96 ASP A N 1
ATOM 679 C CA . ASP A 1 96 ? -8.253 -14.550 14.247 1.00 98.31 96 ASP A CA 1
ATOM 680 C C . ASP A 1 96 ? -7.379 -14.486 15.511 1.00 98.31 96 ASP A C 1
ATOM 682 O O . ASP A 1 96 ? -7.864 -14.771 16.605 1.00 98.31 96 ASP A O 1
ATOM 686 N N . LEU A 1 97 ? -6.119 -14.049 15.387 1.00 97.88 97 LEU A N 1
ATOM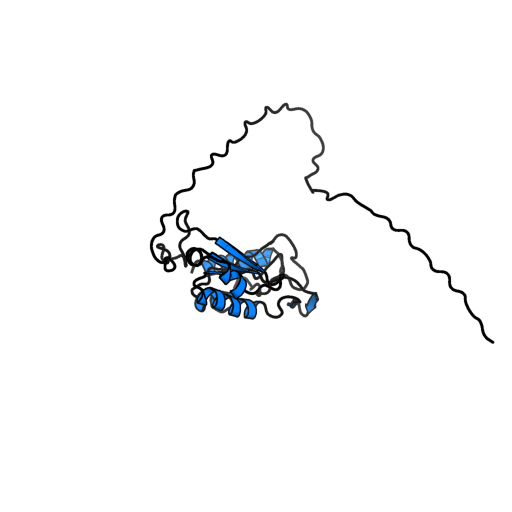 687 C CA . LEU A 1 97 ? -5.222 -13.814 16.523 1.00 97.88 97 LEU A CA 1
ATOM 688 C C . LEU A 1 97 ? -5.479 -12.473 17.225 1.00 97.88 97 LEU A C 1
ATOM 690 O O . LEU A 1 97 ? -5.000 -12.274 18.340 1.00 97.88 97 LEU A O 1
ATOM 694 N N . ILE A 1 98 ? -6.211 -11.549 16.594 1.00 98.06 98 ILE A N 1
ATOM 695 C CA . ILE A 1 98 ? -6.523 -10.237 17.164 1.00 98.06 98 ILE A CA 1
ATOM 696 C C . ILE A 1 98 ? -7.729 -10.378 18.108 1.00 98.06 98 ILE A C 1
ATOM 698 O O . ILE A 1 98 ? -8.821 -10.737 17.640 1.00 98.06 98 ILE A O 1
ATOM 702 N N . PRO A 1 99 ? -7.583 -10.043 19.409 1.00 97.69 99 PRO A N 1
ATOM 703 C CA . PRO A 1 99 ? -8.703 -9.990 20.343 1.00 97.69 99 PRO A CA 1
ATOM 704 C C . PRO A 1 99 ? -9.848 -9.131 19.800 1.00 97.69 99 PRO A C 1
ATOM 706 O O . PRO A 1 99 ? -9.620 -8.058 19.239 1.00 97.69 99 PRO A O 1
ATOM 709 N N . ALA A 1 100 ? -11.087 -9.608 19.942 1.00 96.88 100 ALA A N 1
ATOM 710 C CA . ALA A 1 100 ? -12.250 -8.994 19.298 1.00 96.88 100 ALA A CA 1
ATOM 711 C C . ALA A 1 100 ? -12.454 -7.518 19.688 1.00 96.88 100 ALA A C 1
ATOM 713 O O . ALA A 1 100 ? -12.870 -6.714 18.858 1.00 96.88 100 ALA A O 1
ATOM 714 N N . ASP A 1 101 ? -12.113 -7.155 20.923 1.00 96.62 101 ASP A N 1
ATOM 715 C CA . ASP A 1 101 ? -12.167 -5.796 21.463 1.00 96.62 101 ASP A CA 1
ATOM 716 C C . ASP A 1 101 ? -11.095 -4.856 20.882 1.00 96.62 101 ASP A C 1
ATOM 718 O O . ASP A 1 101 ? -11.287 -3.641 20.869 1.00 96.62 101 ASP A O 1
ATOM 722 N N . LEU A 1 102 ? -9.999 -5.399 20.341 1.00 97.06 102 LEU A N 1
ATOM 723 C CA . LEU A 1 102 ? -8.922 -4.625 19.714 1.00 97.06 102 LEU A CA 1
ATOM 724 C C . LEU A 1 102 ? -9.102 -4.433 18.203 1.00 97.06 102 LEU A C 1
ATOM 726 O O . LEU A 1 102 ? -8.461 -3.554 17.618 1.00 97.06 102 LEU A O 1
ATOM 730 N N . ARG A 1 103 ? -9.975 -5.212 17.552 1.00 97.06 103 ARG A N 1
ATOM 731 C CA . ARG A 1 103 ? -10.215 -5.140 16.096 1.00 97.06 103 ARG A CA 1
ATOM 732 C C . ARG A 1 103 ? -10.588 -3.733 15.595 1.00 97.06 103 ARG A C 1
ATOM 734 O O . ARG A 1 103 ? -9.977 -3.310 14.615 1.00 97.06 103 ARG A O 1
ATOM 741 N N . PRO A 1 104 ? -11.438 -2.945 16.289 1.00 95.94 104 PRO A N 1
ATOM 742 C CA . PRO A 1 104 ? -11.768 -1.575 15.871 1.00 95.94 104 PRO A CA 1
ATOM 743 C C . PRO A 1 104 ? -10.574 -0.602 15.841 1.00 95.94 104 PRO A C 1
ATOM 745 O O . PRO A 1 104 ? -10.626 0.425 15.159 1.00 95.94 104 PRO A O 1
ATOM 748 N N . TYR A 1 105 ? -9.503 -0.911 16.578 1.00 97.00 105 TYR A N 1
ATOM 749 C CA . TYR A 1 105 ? -8.260 -0.128 16.644 1.00 97.00 105 TYR A CA 1
ATOM 750 C C . TYR A 1 105 ? -7.145 -0.713 15.773 1.00 97.00 105 TYR A C 1
ATOM 752 O O . TYR A 1 105 ? -6.073 -0.118 15.649 1.00 97.00 105 TYR A O 1
ATOM 760 N N . SER A 1 106 ? -7.388 -1.884 15.187 1.00 98.31 106 SER A N 1
ATOM 761 C CA . SER A 1 106 ? -6.415 -2.616 14.393 1.00 98.31 106 SER A CA 1
ATOM 762 C C . SER A 1 106 ? -6.540 -2.252 12.920 1.00 98.31 106 SER A C 1
ATOM 764 O O . SER A 1 106 ? -7.638 -2.102 12.380 1.00 98.31 106 SER A O 1
ATOM 766 N N . VAL A 1 107 ? -5.389 -2.136 12.270 1.00 98.62 107 VAL A N 1
ATOM 767 C CA . VAL A 1 107 ? -5.256 -1.912 10.837 1.00 98.62 107 VAL A CA 1
ATOM 768 C C . VAL A 1 107 ? -4.441 -3.055 10.268 1.00 98.62 107 VAL A C 1
ATOM 770 O O . VAL A 1 107 ? -3.270 -3.212 10.611 1.00 98.62 107 VAL A O 1
ATOM 773 N N . LEU A 1 108 ? -5.046 -3.843 9.387 1.00 98.62 108 LEU A N 1
ATOM 774 C CA . LEU A 1 108 ? -4.319 -4.822 8.599 1.00 98.62 108 LEU A CA 1
ATOM 775 C C . LEU A 1 108 ? -3.530 -4.074 7.519 1.00 98.62 108 LEU A C 1
ATOM 777 O O . LEU A 1 108 ? -4.111 -3.524 6.582 1.00 98.62 108 LEU A O 1
ATOM 781 N N . LEU A 1 109 ? -2.209 -4.026 7.663 1.00 98.62 109 LEU A N 1
ATOM 782 C CA . LEU A 1 109 ? -1.319 -3.506 6.635 1.00 98.62 109 LEU A CA 1
ATOM 783 C C . LEU A 1 109 ? -1.019 -4.627 5.643 1.00 98.62 109 LEU A C 1
ATOM 785 O O . LEU A 1 109 ? -0.257 -5.542 5.944 1.00 98.62 109 LEU A O 1
ATOM 789 N N . ILE A 1 110 ? -1.645 -4.561 4.473 1.00 98.50 110 ILE A N 1
ATOM 790 C CA . ILE A 1 110 ? -1.483 -5.531 3.391 1.00 98.50 110 ILE A CA 1
ATOM 791 C C . ILE A 1 110 ? -0.165 -5.219 2.679 1.00 98.50 110 ILE A C 1
ATOM 793 O O . ILE A 1 110 ? -0.117 -4.333 1.825 1.00 98.50 110 ILE A O 1
ATOM 797 N N . SER A 1 111 ? 0.905 -5.918 3.052 1.00 97.38 111 SER A N 1
ATOM 798 C CA . SER A 1 111 ? 2.238 -5.722 2.480 1.00 97.38 111 SER A CA 1
ATOM 799 C C . SER A 1 111 ? 2.443 -6.652 1.288 1.00 97.38 111 SER A C 1
ATOM 801 O O . SER A 1 111 ? 2.529 -7.881 1.409 1.00 97.38 111 SER A O 1
ATOM 803 N N . LEU A 1 112 ? 2.488 -6.038 0.107 1.00 97.19 112 LEU A N 1
ATOM 804 C CA . LEU A 1 112 ? 2.729 -6.727 -1.150 1.00 97.19 112 LEU A CA 1
ATOM 805 C C . LEU A 1 112 ? 4.240 -6.878 -1.337 1.00 97.19 112 LEU A C 1
ATOM 807 O O . LEU A 1 112 ? 4.982 -5.900 -1.403 1.00 97.19 112 LEU A O 1
ATOM 811 N N . SER A 1 113 ? 4.687 -8.128 -1.368 1.00 92.56 113 SER A N 1
ATOM 812 C CA . SER A 1 113 ? 6.088 -8.499 -1.483 1.00 92.56 113 SER A CA 1
ATOM 813 C C . SER A 1 113 ? 6.676 -7.985 -2.792 1.00 92.56 113 SER A C 1
ATOM 815 O O . SER A 1 113 ? 6.055 -8.088 -3.839 1.00 92.56 113 SER A O 1
ATOM 817 N N . ILE A 1 114 ? 7.904 -7.481 -2.764 1.00 94.50 114 ILE A N 1
ATOM 818 C CA . ILE A 1 114 ? 8.622 -7.056 -3.975 1.00 94.50 114 ILE A CA 1
ATOM 819 C C . ILE A 1 114 ? 9.447 -8.187 -4.611 1.00 94.50 114 ILE A C 1
ATOM 821 O O . ILE A 1 114 ? 10.347 -7.933 -5.407 1.00 94.50 114 ILE A O 1
ATOM 825 N N . ASN A 1 115 ? 9.187 -9.448 -4.251 1.00 94.19 115 ASN A N 1
ATOM 826 C CA . ASN A 1 115 ? 9.932 -10.577 -4.797 1.00 94.19 115 ASN A CA 1
ATOM 827 C C . ASN A 1 115 ? 9.679 -10.699 -6.304 1.00 94.19 115 ASN A C 1
ATOM 829 O O . ASN A 1 115 ? 8.554 -10.975 -6.724 1.00 94.19 115 ASN A O 1
ATOM 833 N N . HIS A 1 116 ? 10.715 -10.532 -7.122 1.00 94.56 116 HIS A N 1
ATOM 834 C CA . HIS A 1 116 ? 10.591 -10.536 -8.577 1.00 94.56 116 HIS A CA 1
ATOM 835 C C . HIS A 1 116 ? 11.787 -11.198 -9.265 1.00 94.56 116 HIS A C 1
ATOM 837 O O . HIS A 1 116 ? 12.903 -11.228 -8.748 1.00 94.56 116 HIS A O 1
ATOM 843 N N . LYS A 1 117 ? 11.583 -11.649 -10.505 1.00 94.50 117 LYS A N 1
ATOM 844 C CA . LYS A 1 117 ? 12.631 -12.221 -11.376 1.00 94.50 117 LYS A CA 1
ATOM 845 C C . LYS A 1 117 ? 13.043 -11.288 -12.521 1.00 94.50 117 LYS A C 1
ATOM 847 O O . LYS A 1 117 ? 13.332 -11.741 -13.627 1.00 94.50 117 LYS A O 1
ATOM 852 N N . GLY A 1 118 ? 13.046 -9.983 -12.257 1.00 93.44 118 GLY A N 1
ATOM 853 C CA . GLY A 1 118 ? 13.382 -8.939 -13.224 1.00 93.44 118 GLY A CA 1
ATOM 854 C C . GLY A 1 118 ? 12.135 -8.333 -13.856 1.00 93.44 118 GLY A C 1
ATOM 855 O O . GLY A 1 118 ? 11.060 -8.380 -13.263 1.00 93.44 118 GLY A O 1
ATOM 856 N N . ALA A 1 119 ? 12.279 -7.779 -15.058 1.00 94.88 119 ALA A N 1
ATOM 857 C CA . ALA A 1 119 ? 11.224 -7.025 -15.724 1.00 94.88 119 ALA A CA 1
ATOM 858 C C . ALA A 1 119 ? 11.023 -7.437 -17.187 1.00 94.88 119 ALA A C 1
ATOM 860 O O . ALA A 1 119 ? 11.926 -7.960 -17.843 1.00 94.88 119 ALA A O 1
ATOM 861 N N . THR A 1 120 ? 9.839 -7.170 -17.726 1.00 94.88 120 THR A N 1
ATOM 862 C CA . THR A 1 120 ? 9.530 -7.280 -19.156 1.00 94.88 120 THR A CA 1
ATOM 863 C C . THR A 1 120 ? 8.689 -6.079 -19.565 1.00 94.88 120 THR A C 1
ATOM 865 O O . THR A 1 120 ? 7.669 -5.808 -18.947 1.00 94.88 120 THR A O 1
ATOM 868 N N . GLY A 1 121 ? 9.140 -5.311 -20.564 1.00 91.38 121 GLY A N 1
ATOM 869 C CA . GLY A 1 121 ? 8.431 -4.096 -20.997 1.00 91.38 121 GLY A CA 1
ATOM 870 C C . GLY A 1 121 ? 8.262 -3.051 -19.885 1.00 91.38 121 GLY A C 1
ATOM 871 O O . GLY A 1 121 ? 7.213 -2.428 -19.785 1.00 91.38 121 GLY A O 1
ATOM 872 N N . ASN A 1 122 ? 9.273 -2.902 -19.031 1.00 88.69 122 ASN A N 1
ATOM 873 C CA . ASN A 1 122 ? 9.272 -2.073 -17.824 1.00 88.69 122 ASN A CA 1
ATOM 874 C C . ASN A 1 122 ? 8.254 -2.446 -16.731 1.00 88.69 122 ASN A C 1
ATOM 876 O O . ASN A 1 122 ? 7.982 -1.658 -15.829 1.00 88.69 122 ASN A O 1
ATOM 880 N N . GLN A 1 123 ? 7.710 -3.662 -16.775 1.00 89.88 123 GLN A N 1
ATOM 881 C CA . GLN A 1 123 ? 6.842 -4.206 -15.732 1.00 89.88 123 GLN A CA 1
ATOM 882 C C . GLN A 1 123 ? 7.577 -5.295 -14.958 1.00 89.88 123 GLN A C 1
ATOM 884 O O . GLN A 1 123 ? 8.268 -6.117 -15.563 1.00 89.88 123 GLN A O 1
ATOM 889 N N . CYS A 1 124 ? 7.453 -5.307 -13.629 1.00 94.06 124 CYS A N 1
ATOM 890 C CA . CYS A 1 124 ? 8.095 -6.332 -12.813 1.00 94.06 124 CYS A CA 1
ATOM 891 C C . CYS A 1 124 ? 7.436 -7.696 -13.047 1.00 94.06 124 CYS A C 1
ATOM 893 O O . CYS A 1 124 ? 6.215 -7.831 -13.071 1.00 94.06 124 CYS A O 1
ATOM 895 N N . ASN A 1 125 ? 8.266 -8.729 -13.148 1.00 94.94 125 ASN A N 1
ATOM 896 C CA . ASN A 1 125 ? 7.842 -10.120 -13.186 1.00 94.94 125 ASN A CA 1
ATOM 897 C C . ASN A 1 125 ? 7.808 -10.660 -11.753 1.00 94.94 125 ASN A C 1
ATOM 899 O O . ASN A 1 125 ? 8.808 -11.212 -11.273 1.00 94.94 125 ASN A O 1
ATOM 903 N N . TRP A 1 126 ? 6.685 -10.471 -11.064 1.00 95.19 126 TRP A N 1
ATOM 904 C CA . TRP A 1 126 ? 6.526 -10.865 -9.666 1.00 95.19 126 TRP A CA 1
ATOM 905 C C . TRP A 1 126 ? 6.601 -12.383 -9.471 1.00 95.19 126 TRP A C 1
ATOM 907 O O . TRP A 1 126 ? 6.132 -13.175 -10.288 1.00 95.19 126 TRP A O 1
ATOM 917 N N . LEU A 1 127 ? 7.229 -12.786 -8.371 1.00 93.62 127 LEU A N 1
ATOM 918 C CA . LEU A 1 127 ? 7.250 -14.157 -7.864 1.00 93.62 127 LEU A CA 1
ATOM 919 C C . LEU A 1 127 ? 6.308 -14.324 -6.674 1.00 93.62 127 LEU A C 1
ATOM 921 O O . LEU A 1 127 ? 5.780 -15.409 -6.462 1.00 93.62 127 LEU A O 1
ATOM 925 N N . GLN A 1 128 ? 6.121 -13.254 -5.903 1.00 92.12 128 GLN A N 1
ATOM 926 C CA . GLN A 1 128 ? 5.213 -13.196 -4.771 1.00 92.12 128 GLN A CA 1
ATOM 927 C C . GLN A 1 128 ? 4.737 -11.746 -4.643 1.00 92.12 128 GLN A C 1
ATOM 929 O O . GLN A 1 128 ? 5.565 -10.857 -4.509 1.00 92.12 128 GLN A O 1
ATOM 934 N N . VAL A 1 129 ? 3.449 -11.436 -4.675 1.00 92.56 129 VAL A N 1
ATOM 935 C CA . VAL A 1 129 ? 2.334 -12.242 -5.208 1.00 92.56 129 VAL A CA 1
ATOM 936 C C . VAL A 1 129 ? 2.229 -12.047 -6.723 1.00 92.56 129 VAL A C 1
ATOM 938 O O . VAL A 1 129 ? 2.764 -11.075 -7.241 1.00 92.56 129 VAL A O 1
ATOM 941 N N . GLU A 1 130 ? 1.550 -12.939 -7.444 1.00 88.06 130 GLU A N 1
ATOM 942 C CA . GLU A 1 130 ? 1.392 -12.794 -8.903 1.00 88.06 130 GLU A CA 1
ATOM 943 C C . GLU A 1 130 ? 0.606 -11.527 -9.278 1.00 88.06 130 GLU A C 1
ATOM 945 O O . GLU A 1 130 ? 1.041 -10.768 -10.141 1.00 88.06 130 GLU A O 1
ATOM 950 N N . ASP A 1 131 ? -0.504 -11.270 -8.578 1.00 94.62 131 ASP A N 1
ATOM 951 C CA . ASP A 1 131 ? -1.330 -10.075 -8.758 1.00 94.62 131 ASP A CA 1
ATOM 952 C C . ASP A 1 131 ? -1.530 -9.353 -7.421 1.00 94.62 131 ASP A C 1
ATOM 954 O O . ASP A 1 131 ? -2.332 -9.752 -6.566 1.00 94.62 131 ASP A O 1
ATOM 958 N N . GLY A 1 132 ? -0.751 -8.290 -7.220 1.00 96.69 132 GLY A N 1
ATOM 959 C CA . GLY A 1 132 ? -0.800 -7.480 -6.009 1.00 96.69 132 GLY A CA 1
ATOM 960 C C . GLY A 1 132 ? -2.107 -6.718 -5.837 1.00 96.69 132 GLY A C 1
ATOM 961 O O . GLY A 1 132 ? -2.594 -6.587 -4.711 1.00 96.69 132 GLY A O 1
ATOM 962 N N . ILE A 1 133 ? -2.702 -6.243 -6.933 1.00 97.94 133 ILE A N 1
ATOM 963 C CA . ILE A 1 133 ? -3.938 -5.460 -6.884 1.00 97.94 133 ILE A CA 1
ATOM 964 C C . ILE A 1 133 ? -5.098 -6.371 -6.482 1.00 97.94 133 ILE A C 1
ATOM 966 O O . ILE A 1 133 ? -5.817 -6.051 -5.535 1.00 97.94 133 ILE A O 1
ATOM 970 N N . GLU A 1 134 ? -5.254 -7.529 -7.126 1.00 98.06 134 GLU A N 1
ATOM 971 C CA . GLU A 1 134 ? -6.309 -8.488 -6.774 1.00 98.06 134 GLU A CA 1
ATOM 972 C C . GLU A 1 134 ? -6.122 -9.069 -5.371 1.00 98.06 134 GLU A C 1
ATOM 974 O O . GLU A 1 134 ? -7.088 -9.231 -4.617 1.00 98.06 134 GLU A O 1
ATOM 979 N N . THR A 1 135 ? -4.872 -9.305 -4.963 1.00 98.06 135 THR A N 1
ATOM 980 C CA . THR A 1 135 ? -4.569 -9.710 -3.585 1.00 98.06 135 THR A CA 1
ATOM 981 C C . THR A 1 135 ? -5.044 -8.648 -2.593 1.00 98.06 135 THR A C 1
ATOM 983 O O . THR A 1 135 ? -5.768 -8.973 -1.648 1.00 98.06 135 THR A O 1
ATOM 986 N N . ALA A 1 136 ? -4.725 -7.372 -2.831 1.00 98.50 136 ALA A N 1
ATOM 987 C CA . ALA A 1 136 ? -5.189 -6.275 -1.988 1.00 98.50 136 ALA A CA 1
ATOM 988 C C . ALA A 1 136 ? -6.722 -6.156 -1.978 1.00 98.50 136 ALA A C 1
ATOM 990 O O . ALA A 1 136 ? -7.308 -6.070 -0.896 1.00 98.50 136 ALA A O 1
ATOM 991 N N . ARG A 1 137 ? -7.383 -6.240 -3.145 1.00 98.62 137 ARG A N 1
ATOM 992 C CA . ARG A 1 137 ? -8.855 -6.236 -3.286 1.00 98.62 137 ARG A CA 1
ATOM 993 C C . ARG A 1 137 ? -9.527 -7.362 -2.504 1.00 98.62 137 ARG A C 1
ATOM 995 O O . ARG A 1 137 ? -10.641 -7.177 -2.010 1.00 98.62 137 ARG A O 1
ATOM 1002 N N . SER A 1 138 ? -8.891 -8.526 -2.414 1.00 98.44 138 SER A N 1
ATOM 1003 C CA . SER A 1 138 ? -9.390 -9.678 -1.661 1.00 98.44 138 SER A CA 1
ATOM 1004 C C . SER A 1 138 ? -9.189 -9.503 -0.151 1.00 98.44 138 SER A C 1
ATOM 1006 O O . SER A 1 138 ? -10.127 -9.633 0.644 1.00 98.44 138 SER A O 1
ATOM 1008 N N . TRP A 1 139 ? -7.977 -9.141 0.268 1.00 98.62 139 TRP A N 1
ATOM 1009 C CA . TRP A 1 139 ? -7.612 -9.085 1.685 1.00 98.62 139 TRP A CA 1
ATOM 1010 C C . TRP A 1 139 ? -8.309 -7.941 2.418 1.00 98.62 139 TRP A C 1
ATOM 1012 O O . TRP A 1 139 ? -8.716 -8.106 3.568 1.00 98.62 139 TRP A O 1
ATOM 1022 N N . ILE A 1 140 ? -8.558 -6.819 1.740 1.00 98.75 140 ILE A N 1
ATOM 1023 C CA . ILE A 1 140 ? -9.311 -5.710 2.328 1.00 98.75 140 ILE A CA 1
ATOM 1024 C C . ILE A 1 140 ? -10.763 -6.087 2.660 1.00 98.75 140 ILE A C 1
ATOM 1026 O O . ILE A 1 140 ? -11.285 -5.650 3.686 1.00 98.75 140 ILE A O 1
ATOM 1030 N N . LYS A 1 141 ? -11.397 -6.952 1.851 1.00 98.75 141 LYS A N 1
ATOM 1031 C CA . LYS A 1 141 ? -12.747 -7.482 2.120 1.00 98.75 141 LYS A CA 1
ATOM 1032 C C . LYS A 1 141 ? -12.736 -8.409 3.330 1.00 98.75 141 LYS A C 1
ATOM 1034 O O . LYS A 1 141 ? -13.662 -8.372 4.134 1.00 98.75 141 LYS A O 1
ATOM 1039 N N . THR A 1 142 ? -11.666 -9.190 3.486 1.00 98.69 142 THR A N 1
ATOM 1040 C CA . THR A 1 142 ? -11.461 -10.037 4.671 1.00 98.69 142 THR A CA 1
ATOM 1041 C C . THR A 1 142 ? -11.330 -9.179 5.931 1.00 98.69 142 THR A C 1
ATOM 1043 O O . THR A 1 142 ? -12.006 -9.444 6.923 1.00 98.69 142 THR A O 1
ATOM 1046 N N . ALA A 1 143 ? -10.543 -8.098 5.887 1.00 98.69 143 ALA A N 1
ATOM 1047 C CA . ALA A 1 143 ? -10.453 -7.142 6.993 1.00 98.69 143 ALA A CA 1
ATOM 1048 C C . ALA A 1 143 ? -11.819 -6.504 7.315 1.00 98.69 143 ALA A C 1
ATOM 1050 O O . ALA A 1 143 ? -12.243 -6.504 8.473 1.00 98.69 143 ALA A O 1
ATOM 1051 N N . ALA A 1 144 ? -12.550 -6.058 6.287 1.00 98.38 144 ALA A N 1
ATOM 1052 C CA . ALA A 1 144 ? -13.870 -5.445 6.437 1.00 98.38 144 ALA A CA 1
ATOM 1053 C C . ALA A 1 144 ? -14.871 -6.388 7.122 1.00 98.38 144 ALA A C 1
ATOM 1055 O O . ALA A 1 144 ? -15.546 -5.991 8.070 1.00 98.38 144 ALA A O 1
ATOM 1056 N N . ALA A 1 145 ? -14.919 -7.653 6.690 1.00 98.44 145 ALA A N 1
ATOM 1057 C CA . ALA A 1 145 ? -15.807 -8.674 7.247 1.00 98.44 145 ALA A CA 1
ATOM 1058 C C . ALA A 1 145 ? -15.555 -8.956 8.740 1.00 98.44 145 ALA A C 1
ATOM 1060 O O . ALA A 1 145 ? -16.437 -9.470 9.425 1.00 98.44 145 ALA A O 1
ATOM 1061 N N . ASN A 1 146 ? -14.374 -8.602 9.252 1.00 98.44 146 ASN A N 1
ATOM 1062 C CA . ASN A 1 146 ? -13.975 -8.825 10.637 1.00 98.44 146 ASN A CA 1
ATOM 1063 C C . ASN A 1 146 ? -13.933 -7.539 11.487 1.00 98.44 146 ASN A C 1
ATOM 1065 O O . ASN A 1 146 ? -13.477 -7.589 12.631 1.00 98.44 146 ASN A O 1
ATOM 1069 N N . GLY A 1 147 ? -14.392 -6.397 10.960 1.00 97.31 147 GLY A N 1
ATOM 1070 C CA . GLY A 1 147 ? -14.358 -5.117 11.678 1.00 97.31 147 GLY A CA 1
ATOM 1071 C C . GLY A 1 147 ? -12.944 -4.561 11.871 1.00 97.31 147 GLY A C 1
ATOM 1072 O O . GLY A 1 147 ? -12.684 -3.888 12.867 1.00 97.31 147 GLY A O 1
ATOM 1073 N N . VAL A 1 148 ? -12.035 -4.871 10.941 1.00 98.50 148 VAL A N 1
ATOM 1074 C CA . VAL A 1 148 ? -10.640 -4.418 10.939 1.00 98.50 148 VAL A CA 1
ATOM 1075 C C . VAL A 1 148 ? -10.439 -3.414 9.800 1.00 98.50 148 VAL A C 1
ATOM 1077 O O . VAL A 1 148 ? -10.901 -3.611 8.669 1.00 98.50 148 VAL A O 1
ATOM 1080 N N . TRP A 1 149 ? -9.741 -2.320 10.096 1.00 98.62 149 TRP A N 1
ATOM 1081 C CA . TRP A 1 149 ? -9.336 -1.339 9.090 1.00 98.62 149 TRP A CA 1
ATOM 1082 C C . TRP A 1 149 ? -8.225 -1.901 8.202 1.00 98.62 149 TRP A C 1
ATOM 1084 O O . TRP A 1 149 ? -7.544 -2.851 8.578 1.00 98.62 149 TRP A O 1
ATOM 1094 N N . ALA A 1 150 ? -7.991 -1.305 7.039 1.00 98.62 150 ALA A N 1
ATOM 1095 C CA . ALA A 1 150 ? -6.931 -1.749 6.145 1.00 98.62 150 ALA A CA 1
ATOM 1096 C C . ALA A 1 150 ? -6.115 -0.589 5.578 1.00 98.62 150 ALA A C 1
ATOM 1098 O O . ALA A 1 150 ? -6.640 0.479 5.262 1.00 98.62 150 ALA A O 1
ATOM 1099 N N . MET A 1 151 ? -4.826 -0.849 5.398 1.00 98.56 151 MET A N 1
ATOM 1100 C CA . MET A 1 151 ? -3.927 -0.070 4.553 1.00 98.56 151 MET A CA 1
ATOM 1101 C C . MET A 1 151 ? -3.245 -1.013 3.573 1.00 98.56 151 MET A C 1
ATOM 1103 O O . MET A 1 151 ? -3.104 -2.204 3.845 1.00 98.56 151 MET A O 1
ATOM 1107 N N . ILE A 1 152 ? -2.796 -0.479 2.445 1.00 98.69 152 ILE A N 1
ATOM 1108 C CA . ILE A 1 152 ? -2.055 -1.251 1.447 1.00 98.69 152 ILE A CA 1
ATOM 1109 C C . ILE A 1 152 ? -0.641 -0.704 1.399 1.00 98.69 152 ILE A C 1
ATOM 1111 O O . ILE A 1 152 ? -0.450 0.499 1.238 1.00 98.69 152 ILE A O 1
ATOM 1115 N N . GLN A 1 153 ? 0.347 -1.581 1.513 1.00 98.06 153 GLN A N 1
ATOM 1116 C CA . GLN A 1 153 ? 1.720 -1.278 1.152 1.00 98.06 153 GLN A CA 1
ATOM 1117 C C . GLN A 1 153 ? 2.000 -1.870 -0.225 1.00 98.06 153 GLN A C 1
ATOM 1119 O O . GLN A 1 153 ? 2.318 -3.057 -0.323 1.00 98.06 153 GLN A O 1
ATOM 1124 N N . PRO A 1 154 ? 1.858 -1.069 -1.298 1.00 97.12 154 PRO A N 1
ATOM 1125 C CA . PRO A 1 154 ? 2.105 -1.558 -2.643 1.00 97.12 154 PRO A CA 1
ATOM 1126 C C . PRO A 1 154 ? 3.595 -1.605 -2.977 1.00 97.12 154 PRO A C 1
ATOM 1128 O O . PRO A 1 154 ? 3.965 -2.244 -3.957 1.00 97.12 154 PRO A O 1
ATOM 1131 N N . SER A 1 155 ? 4.431 -0.918 -2.191 1.00 96.19 155 SER A N 1
ATOM 1132 C CA . SER A 1 155 ? 5.825 -0.651 -2.519 1.00 96.19 155 SER A CA 1
ATOM 1133 C C . SER A 1 155 ? 6.770 -0.895 -1.344 1.00 96.19 155 SER A C 1
ATOM 1135 O O . SER A 1 155 ? 6.478 -0.531 -0.199 1.00 96.19 155 SER A O 1
ATOM 1137 N N . SER A 1 156 ? 7.929 -1.467 -1.672 1.00 95.06 156 SER A N 1
ATOM 1138 C CA . SER A 1 156 ? 9.166 -1.425 -0.890 1.00 95.06 156 SER A CA 1
ATOM 1139 C C . SER A 1 156 ? 10.299 -1.003 -1.832 1.00 95.06 156 SER A C 1
ATOM 1141 O O . SER A 1 156 ? 10.438 -1.550 -2.930 1.00 95.06 156 SER A O 1
ATOM 1143 N N . GLY A 1 157 ? 11.060 0.024 -1.448 1.00 95.75 157 GLY A N 1
ATOM 1144 C CA . GLY A 1 157 ? 12.005 0.663 -2.365 1.00 95.75 157 GLY A CA 1
ATOM 1145 C C . GLY A 1 157 ? 11.311 1.270 -3.588 1.00 95.75 157 GLY A C 1
ATOM 1146 O O . GLY A 1 157 ? 10.153 1.693 -3.538 1.00 95.75 157 GLY A O 1
ATOM 1147 N N . GLY A 1 158 ? 12.013 1.306 -4.717 1.00 96.06 158 GLY A N 1
ATOM 1148 C CA . GLY A 1 158 ? 11.461 1.780 -5.984 1.00 96.06 158 GLY A CA 1
ATOM 1149 C C . GLY A 1 158 ? 10.449 0.824 -6.619 1.00 96.06 158 GLY A C 1
ATOM 1150 O O . GLY A 1 158 ? 9.676 1.249 -7.474 1.00 96.06 158 GLY A O 1
ATOM 1151 N N . PHE A 1 159 ? 10.372 -0.433 -6.184 1.00 96.56 159 PHE A N 1
ATOM 1152 C CA . PHE A 1 159 ? 9.451 -1.420 -6.747 1.00 96.56 159 PHE A CA 1
ATOM 1153 C C . PHE A 1 159 ? 8.042 -1.250 -6.182 1.00 96.56 159 PHE A C 1
ATOM 1155 O O . PHE A 1 159 ? 7.866 -1.003 -4.986 1.00 96.56 159 PHE A O 1
ATOM 1162 N N . SER A 1 160 ? 7.027 -1.376 -7.036 1.00 96.38 160 SER A N 1
ATOM 1163 C CA . SER A 1 160 ? 5.629 -1.217 -6.634 1.00 96.38 160 SER A CA 1
ATOM 1164 C C . SER A 1 160 ? 4.713 -2.123 -7.446 1.00 96.38 160 SER A C 1
ATOM 1166 O O . SER A 1 160 ? 4.767 -2.128 -8.673 1.00 96.38 160 SER A O 1
ATOM 1168 N N . HIS A 1 161 ? 3.837 -2.855 -6.759 1.00 97.19 161 HIS A N 1
ATOM 1169 C CA . HIS A 1 161 ? 2.746 -3.613 -7.384 1.00 97.19 161 HIS A CA 1
ATOM 1170 C C . HIS A 1 161 ? 1.712 -2.706 -8.044 1.00 97.19 161 HIS A C 1
ATOM 1172 O O . HIS A 1 161 ? 1.029 -3.115 -8.978 1.00 97.19 161 HIS A O 1
ATOM 1178 N N . PHE A 1 162 ? 1.569 -1.484 -7.532 1.00 96.81 162 PHE A N 1
ATOM 1179 C CA . PHE A 1 162 ? 0.636 -0.503 -8.067 1.00 96.81 162 PHE A CA 1
ATOM 1180 C C . PHE A 1 162 ? 1.402 0.470 -8.968 1.00 96.81 162 PHE A C 1
ATOM 1182 O O . PHE A 1 162 ? 2.531 0.836 -8.629 1.00 96.81 162 PHE A O 1
ATOM 1189 N N . PRO A 1 163 ? 0.812 0.904 -10.091 1.00 94.50 163 PRO A N 1
ATOM 1190 C CA . PRO A 1 163 ? 1.479 1.811 -11.017 1.00 94.50 163 PRO A CA 1
ATOM 1191 C C . PRO A 1 163 ? 1.727 3.181 -10.378 1.00 94.50 163 PRO A C 1
ATOM 1193 O O . PRO A 1 163 ? 0.816 3.778 -9.814 1.00 94.50 163 PRO A O 1
ATOM 1196 N N . ASP A 1 164 ? 2.935 3.716 -10.523 1.00 94.44 164 ASP A N 1
ATOM 1197 C CA . ASP A 1 164 ? 3.181 5.140 -10.298 1.00 94.44 164 ASP A CA 1
ATOM 1198 C C . ASP A 1 164 ? 2.646 5.928 -11.502 1.00 94.44 164 ASP A C 1
ATOM 1200 O O . ASP A 1 164 ? 2.981 5.621 -12.651 1.00 94.44 164 ASP A O 1
ATOM 1204 N N . TYR A 1 165 ? 1.799 6.927 -11.257 1.00 95.56 165 TYR A N 1
ATOM 1205 C CA . TYR A 1 165 ? 1.172 7.703 -12.325 1.00 95.56 165 TYR A CA 1
ATOM 1206 C C . TYR A 1 165 ? 1.883 9.047 -12.552 1.00 95.56 165 TYR A C 1
ATOM 1208 O O . TYR A 1 165 ? 2.408 9.634 -11.603 1.00 95.56 165 TYR A O 1
ATOM 1216 N N . PRO A 1 166 ? 1.872 9.573 -13.791 1.00 93.50 166 PRO A N 1
ATOM 1217 C CA . PRO A 1 166 ? 2.304 10.938 -14.078 1.00 93.50 166 PRO A CA 1
ATOM 1218 C C . PRO A 1 166 ? 1.534 11.999 -13.277 1.00 93.50 166 PRO A C 1
ATOM 1220 O O . PRO A 1 166 ? 0.386 11.797 -12.877 1.00 93.50 166 PRO A O 1
ATOM 1223 N N . ALA A 1 167 ? 2.159 13.163 -13.101 1.00 90.62 167 ALA A N 1
ATOM 1224 C CA . ALA A 1 167 ? 1.681 14.260 -12.259 1.00 90.62 167 ALA A CA 1
ATOM 1225 C C . ALA A 1 167 ? 0.259 14.761 -12.563 1.00 90.62 167 ALA A C 1
ATOM 1227 O O . ALA A 1 167 ? -0.444 15.210 -11.658 1.00 90.62 167 ALA A O 1
ATOM 1228 N N . ASP A 1 168 ? -0.140 14.717 -13.833 1.00 92.81 168 ASP A N 1
ATOM 1229 C CA . ASP A 1 168 ? -1.412 15.205 -14.366 1.00 92.81 168 ASP A CA 1
ATOM 1230 C C . ASP A 1 168 ? -2.521 14.143 -14.363 1.00 92.81 168 ASP A C 1
ATOM 1232 O O . ASP A 1 168 ? -3.661 14.437 -14.727 1.00 92.81 168 ASP A O 1
ATOM 1236 N N . THR A 1 169 ? -2.214 12.918 -13.929 1.00 96.44 169 THR A N 1
ATOM 1237 C CA . THR A 1 169 ? -3.205 11.845 -13.856 1.00 96.44 169 THR A CA 1
ATOM 1238 C C . THR A 1 169 ? -4.205 12.109 -12.736 1.00 96.44 169 THR A C 1
ATOM 1240 O O . THR A 1 169 ? -3.837 12.299 -11.575 1.00 96.44 169 THR A O 1
ATOM 1243 N N . ASP A 1 170 ? -5.494 12.031 -13.066 1.00 95.62 170 ASP A N 1
ATOM 1244 C CA . ASP A 1 170 ? -6.552 12.005 -12.064 1.00 95.62 170 ASP A CA 1
ATOM 1245 C C . ASP A 1 170 ? -6.568 10.655 -11.336 1.00 95.62 170 ASP A C 1
ATOM 1247 O O . ASP A 1 170 ? -7.155 9.677 -11.808 1.00 95.62 170 ASP A O 1
ATOM 1251 N N . LEU A 1 171 ? -5.929 10.608 -10.164 1.00 96.94 171 LEU A N 1
ATOM 1252 C CA . LEU A 1 171 ? -5.824 9.393 -9.359 1.00 96.94 171 LEU A CA 1
ATOM 1253 C C . LEU A 1 171 ? -7.185 8.842 -8.899 1.00 96.94 171 LEU A C 1
ATOM 1255 O O . LEU A 1 171 ? -7.262 7.644 -8.618 1.00 96.94 171 LEU A O 1
ATOM 1259 N N . GLU A 1 172 ? -8.258 9.643 -8.868 1.00 96.12 172 GLU A N 1
ATOM 1260 C CA . GLU A 1 172 ? -9.607 9.151 -8.533 1.00 96.12 172 GLU A CA 1
ATOM 1261 C C . GLU A 1 172 ? -10.147 8.153 -9.563 1.00 96.12 172 GLU A C 1
ATOM 1263 O O . GLU A 1 172 ? -10.878 7.219 -9.222 1.00 96.12 172 GLU A O 1
ATOM 1268 N N . SER A 1 173 ? -9.751 8.329 -10.823 1.00 96.88 173 SER A N 1
ATOM 1269 C CA . SER A 1 173 ? -10.127 7.450 -11.932 1.00 96.88 173 SER A CA 1
ATOM 1270 C C . SER A 1 173 ? -9.303 6.157 -11.996 1.00 96.88 173 SER A C 1
ATOM 1272 O O . SER A 1 173 ? -9.561 5.292 -12.833 1.00 96.88 173 SER A O 1
ATOM 1274 N N . THR A 1 174 ? -8.316 6.007 -11.109 1.00 98.00 174 THR A N 1
ATOM 1275 C CA . THR A 1 174 ? -7.374 4.882 -11.094 1.00 98.00 174 THR A CA 1
ATOM 1276 C C . THR A 1 174 ? -7.693 3.878 -9.986 1.00 98.00 174 THR A C 1
ATOM 1278 O O . THR A 1 174 ? -8.595 4.077 -9.170 1.00 98.00 174 THR A O 1
ATOM 1281 N N . VAL A 1 175 ? -6.880 2.821 -9.899 1.00 98.00 175 VAL A N 1
ATOM 1282 C CA . VAL A 1 175 ? -6.908 1.865 -8.783 1.00 98.00 175 VAL A CA 1
ATOM 1283 C C . VAL A 1 175 ? -6.780 2.548 -7.412 1.00 98.00 175 VAL A C 1
ATOM 1285 O O . VAL A 1 175 ? -7.389 2.101 -6.447 1.00 98.00 175 VAL A O 1
ATOM 1288 N N . TYR A 1 176 ? -6.052 3.665 -7.297 1.00 98.19 176 TYR A N 1
ATOM 1289 C CA . TYR A 1 176 ? -5.936 4.374 -6.019 1.00 98.19 176 TYR A CA 1
ATOM 1290 C C . TYR A 1 176 ? -7.278 4.968 -5.578 1.00 98.19 176 TYR A C 1
ATOM 1292 O O . TYR A 1 176 ? -7.674 4.801 -4.424 1.00 98.19 176 TYR A O 1
ATOM 1300 N N . GLY A 1 177 ? -8.002 5.611 -6.498 1.00 97.69 177 GLY A N 1
ATOM 1301 C CA . GLY A 1 177 ? -9.348 6.124 -6.255 1.00 97.69 177 GLY A CA 1
ATOM 1302 C C . GLY A 1 177 ? -10.374 5.024 -6.002 1.00 97.69 177 GLY A C 1
ATOM 1303 O O . GLY A 1 177 ? -11.226 5.174 -5.130 1.00 97.69 177 GLY A O 1
ATOM 1304 N N . GLU A 1 178 ? -10.255 3.894 -6.703 1.00 98.19 178 GLU A N 1
ATOM 1305 C CA . GLU A 1 178 ? -11.070 2.700 -6.457 1.00 98.19 178 GLU A CA 1
ATOM 1306 C C . GLU A 1 178 ? -11.001 2.252 -4.995 1.00 98.19 178 GLU A C 1
ATOM 1308 O O . GLU A 1 178 ? -12.044 2.091 -4.365 1.00 98.19 178 GLU A O 1
ATOM 1313 N N . PHE A 1 179 ? -9.799 2.126 -4.417 1.00 98.44 179 PHE A N 1
ATOM 1314 C CA . PHE A 1 179 ? -9.669 1.689 -3.025 1.00 98.44 179 PHE A CA 1
ATOM 1315 C C . PHE A 1 179 ? -10.350 2.640 -2.036 1.00 98.44 179 PHE A C 1
ATOM 1317 O O . PHE A 1 179 ? -11.019 2.193 -1.106 1.00 98.44 179 PHE A O 1
ATOM 1324 N N . PHE A 1 180 ? -10.242 3.952 -2.248 1.00 97.19 180 PHE A N 1
ATOM 1325 C CA . PHE A 1 180 ? -10.936 4.924 -1.405 1.00 97.19 180 PHE A CA 1
ATOM 1326 C C . PHE A 1 180 ? -12.458 4.898 -1.595 1.00 97.19 180 PHE A C 1
ATOM 1328 O O . PHE A 1 180 ? -13.189 5.025 -0.609 1.00 97.19 180 PHE A O 1
ATOM 1335 N N . ARG A 1 181 ? -12.941 4.743 -2.829 1.00 96.69 181 ARG A N 1
ATOM 1336 C CA . ARG A 1 181 ? -14.370 4.791 -3.166 1.00 96.69 181 ARG A CA 1
ATOM 1337 C C . ARG A 1 181 ? -15.114 3.524 -2.750 1.00 96.69 181 ARG A C 1
ATOM 1339 O O . ARG A 1 181 ? -16.193 3.613 -2.170 1.00 96.69 181 ARG A O 1
ATOM 1346 N N . ASP A 1 182 ? -14.532 2.363 -3.028 1.00 98.19 182 ASP A N 1
ATOM 1347 C CA . ASP A 1 182 ? -15.251 1.089 -2.997 1.00 98.19 182 ASP A CA 1
ATOM 1348 C C . ASP A 1 182 ? -15.038 0.325 -1.673 1.00 98.19 182 ASP A C 1
ATOM 1350 O O . ASP A 1 182 ? -15.777 -0.615 -1.371 1.00 98.19 182 ASP A O 1
ATOM 1354 N N . TYR A 1 183 ? -14.078 0.753 -0.839 1.00 98.19 183 TYR A N 1
ATOM 1355 C CA . TYR A 1 183 ? -13.732 0.095 0.426 1.00 98.19 183 TYR A CA 1
ATOM 1356 C C . TYR A 1 183 ? -13.766 1.073 1.614 1.00 98.19 183 TYR A C 1
ATOM 1358 O O . TYR A 1 183 ? -12.772 1.733 1.923 1.00 98.19 183 TYR A O 1
ATOM 1366 N N . PRO A 1 184 ? -14.891 1.156 2.349 1.00 96.12 184 PRO A N 1
ATOM 1367 C CA . PRO A 1 184 ? -15.034 2.086 3.473 1.00 96.12 184 PRO A CA 1
ATOM 1368 C C . PRO A 1 184 ? -14.042 1.859 4.623 1.00 96.12 184 PRO A C 1
ATOM 1370 O O . PRO A 1 184 ? -13.697 2.803 5.326 1.00 96.12 184 PRO A O 1
ATOM 1373 N N . ASN A 1 185 ? -13.558 0.626 4.808 1.00 97.94 185 ASN A N 1
ATOM 1374 C CA . ASN A 1 185 ? -12.549 0.290 5.816 1.00 97.94 185 ASN A CA 1
ATOM 1375 C C . ASN A 1 185 ? -11.105 0.586 5.360 1.00 97.94 185 ASN A C 1
ATOM 1377 O O . ASN A 1 185 ? -10.164 0.294 6.101 1.00 97.94 185 ASN A O 1
ATOM 1381 N N . PHE A 1 186 ? -10.908 1.130 4.157 1.00 98.12 186 PHE A N 1
ATOM 1382 C CA . PHE A 1 186 ? -9.599 1.533 3.660 1.00 98.12 186 PHE A CA 1
ATOM 1383 C C . PHE A 1 186 ? -9.175 2.887 4.230 1.00 98.12 186 PHE A C 1
ATOM 1385 O O . PHE A 1 186 ? -9.937 3.853 4.160 1.00 98.12 186 PHE A O 1
ATOM 1392 N N . LEU A 1 187 ? -7.947 2.966 4.746 1.00 96.44 187 LEU A N 1
ATOM 1393 C CA . LEU A 1 187 ? -7.375 4.190 5.313 1.00 96.44 187 LEU A CA 1
ATOM 1394 C C . LEU A 1 187 ? -6.362 4.881 4.401 1.00 96.44 187 LEU A C 1
ATOM 1396 O O . LEU A 1 187 ? -6.197 6.092 4.506 1.00 96.44 187 LEU A O 1
ATOM 1400 N N . GLY A 1 188 ? -5.677 4.140 3.532 1.00 96.38 188 GLY A N 1
ATOM 1401 C CA . GLY A 1 188 ? -4.663 4.712 2.653 1.00 96.38 188 GLY A CA 1
ATOM 1402 C C . GLY A 1 188 ? -3.506 3.772 2.338 1.00 96.38 188 GLY A C 1
ATOM 1403 O O . GLY A 1 188 ? -3.524 2.572 2.631 1.00 96.38 188 GLY A O 1
ATOM 1404 N N . PHE A 1 189 ? -2.488 4.353 1.709 1.00 97.38 189 PHE A N 1
ATOM 1405 C CA . PHE A 1 189 ? -1.324 3.643 1.193 1.00 97.38 189 PHE A CA 1
ATOM 1406 C C . PHE A 1 189 ? -0.087 3.894 2.057 1.00 97.38 189 PHE A C 1
ATOM 1408 O O . PHE A 1 189 ? 0.174 5.020 2.474 1.00 97.38 189 PHE A O 1
ATOM 1415 N N . ASN A 1 190 ? 0.702 2.847 2.282 1.00 96.75 190 ASN A N 1
ATOM 1416 C CA . ASN A 1 190 ? 1.959 2.885 3.020 1.00 96.75 190 ASN A CA 1
ATOM 1417 C C . ASN A 1 190 ? 3.116 2.533 2.080 1.00 96.75 190 ASN A C 1
ATOM 1419 O O . ASN A 1 190 ? 3.234 1.396 1.643 1.00 96.75 190 ASN A O 1
ATOM 1423 N N . TYR A 1 191 ? 3.984 3.484 1.760 1.00 95.75 191 TYR A N 1
ATOM 1424 C CA . TYR A 1 191 ? 5.169 3.219 0.942 1.00 95.75 191 TYR A CA 1
ATOM 1425 C C . TYR A 1 191 ? 6.362 2.952 1.861 1.00 95.75 191 TYR A C 1
ATOM 1427 O O . TYR A 1 191 ? 6.773 3.834 2.614 1.00 95.75 191 TYR A O 1
ATOM 1435 N N . ALA A 1 192 ? 6.907 1.734 1.828 1.00 95.19 192 ALA A N 1
ATOM 1436 C CA . ALA A 1 192 ? 7.990 1.331 2.721 1.00 95.19 192 ALA A CA 1
ATOM 1437 C C . ALA A 1 192 ? 9.363 1.471 2.058 1.00 95.19 192 ALA A C 1
ATOM 1439 O O . ALA A 1 192 ? 9.493 1.383 0.841 1.00 95.19 192 ALA A O 1
ATOM 1440 N N . GLU A 1 193 ? 10.401 1.672 2.868 1.00 95.06 193 GLU A N 1
ATOM 1441 C CA . GLU A 1 193 ? 11.805 1.553 2.445 1.00 95.06 193 GLU A CA 1
ATOM 1442 C C . GLU A 1 193 ? 12.182 2.394 1.211 1.00 95.06 193 GLU A C 1
ATOM 1444 O O . GLU A 1 193 ? 12.964 1.964 0.373 1.00 95.06 193 GLU A O 1
ATOM 1449 N N . GLN A 1 194 ? 11.641 3.609 1.090 1.00 95.31 194 GLN A N 1
ATOM 1450 C CA . GLN A 1 194 ? 11.784 4.494 -0.081 1.00 95.31 194 GLN A CA 1
ATOM 1451 C C . GLN A 1 194 ? 13.185 5.136 -0.223 1.00 95.31 194 GLN A C 1
ATOM 1453 O O . GLN A 1 194 ? 13.313 6.304 -0.578 1.00 95.31 194 GLN A O 1
ATOM 1458 N N . PHE A 1 195 ? 14.246 4.390 0.081 1.00 95.56 195 PHE A N 1
ATOM 1459 C CA . PHE A 1 195 ? 15.647 4.822 0.028 1.00 95.56 195 PHE A CA 1
ATOM 1460 C C . PHE A 1 195 ? 16.506 3.986 -0.940 1.00 95.56 195 PHE A C 1
ATOM 1462 O O . PHE A 1 195 ? 17.705 4.232 -1.048 1.00 95.56 195 PHE A O 1
ATOM 1469 N N . TRP A 1 196 ? 15.927 2.997 -1.634 1.00 97.31 196 TRP A N 1
ATOM 1470 C CA . TRP A 1 196 ? 16.650 2.082 -2.526 1.00 97.31 196 TRP A CA 1
ATOM 1471 C C . TRP A 1 196 ? 15.788 1.616 -3.712 1.00 97.31 196 TRP A C 1
ATOM 1473 O O . TRP A 1 196 ? 14.573 1.788 -3.701 1.00 97.31 196 TRP A O 1
ATOM 1483 N N . GLY A 1 197 ? 16.405 1.003 -4.730 1.00 95.50 197 GLY A N 1
ATOM 1484 C CA . GLY A 1 197 ? 15.697 0.290 -5.808 1.00 95.50 197 GLY A CA 1
ATOM 1485 C C . GLY A 1 197 ? 15.008 1.166 -6.862 1.00 95.50 197 GLY A C 1
ATOM 1486 O O . GLY A 1 197 ? 14.130 0.673 -7.565 1.00 95.50 197 GLY A O 1
ATOM 1487 N N . PHE A 1 198 ? 15.356 2.450 -6.958 1.00 97.38 198 PHE A N 1
ATOM 1488 C CA . PHE A 1 198 ? 14.887 3.368 -8.008 1.00 97.38 198 PHE A CA 1
ATOM 1489 C C . PHE A 1 198 ? 15.739 3.265 -9.277 1.00 97.38 198 PHE A C 1
ATOM 1491 O O . PHE A 1 198 ? 16.868 2.785 -9.216 1.00 97.38 198 PHE A O 1
ATOM 1498 N N . ASP A 1 199 ? 15.198 3.753 -10.397 1.00 96.31 199 ASP A N 1
ATOM 1499 C CA . ASP A 1 199 ? 15.873 3.793 -11.705 1.00 96.31 199 ASP A CA 1
ATOM 1500 C C . ASP A 1 199 ? 16.285 2.400 -12.243 1.00 96.31 199 ASP A C 1
ATOM 1502 O O . ASP A 1 199 ? 17.209 2.266 -13.047 1.00 96.31 199 ASP A O 1
ATOM 1506 N N . GLU A 1 200 ? 15.568 1.355 -11.821 1.00 94.94 200 GLU A N 1
ATOM 1507 C CA . GLU A 1 200 ? 15.713 -0.028 -12.286 1.00 94.94 200 GLU A CA 1
ATOM 1508 C C . GLU A 1 200 ? 14.661 -0.346 -13.367 1.00 94.94 200 GLU A C 1
ATOM 1510 O O . GLU A 1 200 ? 13.652 0.352 -13.477 1.00 94.94 200 GLU A O 1
ATOM 1515 N N . PRO A 1 201 ? 14.814 -1.428 -14.158 1.00 93.00 201 PRO A N 1
ATOM 1516 C CA . PRO A 1 201 ? 13.924 -1.724 -15.281 1.00 93.00 201 PRO A CA 1
ATOM 1517 C C . PRO A 1 201 ? 12.419 -1.740 -14.982 1.00 93.00 201 PRO A C 1
ATOM 1519 O O . PRO A 1 201 ? 11.649 -1.542 -15.907 1.00 93.00 201 PRO A O 1
ATOM 1522 N N . CYS A 1 202 ? 11.977 -1.977 -13.744 1.00 93.75 202 CYS A N 1
ATOM 1523 C CA . CYS A 1 202 ? 10.562 -1.894 -13.362 1.00 93.75 202 CYS A CA 1
ATOM 1524 C C . CYS A 1 202 ? 10.297 -0.992 -12.148 1.00 93.75 202 CYS A C 1
ATOM 1526 O O . CYS A 1 202 ? 9.315 -1.184 -11.430 1.00 93.75 202 CYS A O 1
ATOM 1528 N N . SER A 1 203 ? 11.168 -0.011 -11.914 1.00 95.62 203 SER A N 1
ATOM 1529 C CA . SER A 1 203 ? 10.936 1.048 -10.939 1.00 95.62 203 SER A CA 1
ATOM 1530 C C . SER A 1 203 ? 11.051 2.420 -11.587 1.00 95.62 203 SER A C 1
ATOM 1532 O O . SER A 1 203 ? 11.703 2.618 -12.610 1.00 95.62 203 SER A O 1
ATOM 1534 N N . VAL A 1 204 ? 10.362 3.386 -10.993 1.00 95.62 204 VAL A N 1
ATOM 1535 C CA . VAL A 1 204 ? 10.467 4.790 -11.391 1.00 95.62 204 VAL A CA 1
ATOM 1536 C C . VAL A 1 204 ? 11.721 5.432 -10.797 1.00 95.62 204 VAL A C 1
ATOM 1538 O O . VAL A 1 204 ? 12.376 4.864 -9.920 1.00 95.62 204 VAL A O 1
ATOM 1541 N N . SER A 1 205 ? 12.033 6.651 -11.232 1.00 96.75 205 SER A N 1
ATOM 1542 C CA . SER A 1 205 ? 12.987 7.495 -10.510 1.00 96.75 205 SER A CA 1
ATOM 1543 C C . SER A 1 205 ? 12.421 7.927 -9.155 1.00 96.75 205 SER A C 1
ATOM 1545 O O . SER A 1 205 ? 11.205 8.063 -8.975 1.00 96.75 205 SER A O 1
ATOM 1547 N N . ALA A 1 206 ? 13.302 8.231 -8.201 1.00 96.56 206 ALA A N 1
ATOM 1548 C CA . ALA A 1 206 ? 12.882 8.751 -6.898 1.00 96.56 206 ALA A CA 1
ATOM 1549 C C . ALA A 1 206 ? 12.059 10.050 -7.029 1.00 96.56 206 ALA A C 1
ATOM 1551 O O . ALA A 1 206 ? 11.067 10.230 -6.329 1.00 96.56 206 ALA A O 1
ATOM 1552 N N . ALA A 1 207 ? 12.421 10.937 -7.965 1.00 96.44 207 ALA A N 1
ATOM 1553 C CA . ALA A 1 207 ? 11.697 12.187 -8.201 1.00 96.44 207 ALA A CA 1
ATOM 1554 C C . ALA A 1 207 ? 10.245 11.947 -8.647 1.00 96.44 207 ALA A C 1
ATOM 1556 O O . ALA A 1 207 ? 9.328 12.558 -8.099 1.00 96.44 207 ALA A O 1
ATOM 1557 N N . GLN A 1 208 ? 10.030 11.012 -9.579 1.00 96.44 208 GLN A N 1
ATOM 1558 C CA . GLN A 1 208 ? 8.687 10.611 -10.010 1.00 96.44 208 GLN A CA 1
ATOM 1559 C C . GLN A 1 208 ? 7.885 10.004 -8.852 1.00 96.44 208 GLN A C 1
ATOM 1561 O O . GLN A 1 208 ? 6.711 10.329 -8.682 1.00 96.44 208 GLN A O 1
ATOM 1566 N N . ARG A 1 209 ? 8.520 9.176 -8.010 1.00 96.31 209 ARG A N 1
ATOM 1567 C CA . ARG A 1 209 ? 7.876 8.609 -6.815 1.00 96.31 209 ARG A CA 1
ATOM 1568 C C . ARG A 1 209 ? 7.422 9.694 -5.838 1.00 96.31 209 ARG A C 1
ATOM 1570 O O . ARG A 1 209 ? 6.315 9.611 -5.312 1.00 96.31 209 ARG A O 1
ATOM 1577 N N . TRP A 1 210 ? 8.242 10.717 -5.599 1.00 94.56 210 TRP A N 1
ATOM 1578 C CA . TRP A 1 210 ? 7.879 11.834 -4.719 1.00 94.56 210 TRP A CA 1
ATOM 1579 C C . TRP A 1 210 ? 6.716 12.659 -5.261 1.00 94.56 210 TRP A C 1
ATOM 1581 O O . TRP A 1 210 ? 5.823 13.039 -4.500 1.00 94.56 210 TRP A O 1
ATOM 1591 N N . GLU A 1 211 ? 6.685 12.891 -6.570 1.00 96.00 211 GLU A N 1
ATOM 1592 C CA . GLU A 1 211 ? 5.574 13.578 -7.220 1.00 96.00 211 GLU A CA 1
ATOM 1593 C C . GLU A 1 211 ? 4.270 12.776 -7.105 1.00 96.00 211 GLU A C 1
ATOM 1595 O O . GLU A 1 211 ? 3.262 13.312 -6.632 1.00 96.00 211 GLU A O 1
ATOM 1600 N N . HIS A 1 212 ? 4.310 11.474 -7.412 1.00 96.75 212 HIS A N 1
ATOM 1601 C CA . HIS A 1 212 ? 3.176 10.561 -7.233 1.00 96.75 212 HIS A CA 1
ATOM 1602 C C . HIS A 1 212 ? 2.682 10.538 -5.782 1.00 96.75 212 HIS A C 1
ATOM 1604 O O . HIS A 1 212 ? 1.484 10.683 -5.526 1.00 96.75 212 HIS A O 1
ATOM 1610 N N . TRP A 1 213 ? 3.593 10.458 -4.805 1.00 94.38 213 TRP A N 1
ATOM 1611 C CA . TRP A 1 213 ? 3.223 10.472 -3.387 1.00 94.38 213 TRP A CA 1
ATOM 1612 C C . TRP A 1 213 ? 2.531 11.780 -2.985 1.00 94.38 213 TRP A C 1
ATOM 1614 O O . TRP A 1 213 ? 1.526 11.753 -2.273 1.00 94.38 213 TRP A O 1
ATOM 1624 N N . SER A 1 214 ? 2.993 12.925 -3.495 1.00 94.31 214 SER A N 1
ATOM 1625 C CA . SER A 1 214 ? 2.339 14.213 -3.239 1.00 94.31 214 SER A CA 1
ATOM 1626 C C . SER A 1 214 ? 0.886 14.238 -3.736 1.00 94.31 214 SER A C 1
ATOM 1628 O O . SER A 1 214 ? 0.009 14.792 -3.070 1.00 94.31 214 SER A O 1
ATOM 1630 N N . ASN A 1 215 ? 0.603 13.591 -4.869 1.00 95.56 215 ASN A N 1
ATOM 1631 C CA . ASN A 1 215 ? -0.746 13.473 -5.414 1.00 95.56 215 ASN A CA 1
ATOM 1632 C C . ASN A 1 215 ? -1.597 12.459 -4.638 1.00 95.56 215 ASN A C 1
ATOM 1634 O O . ASN A 1 215 ? -2.780 12.714 -4.403 1.00 95.56 215 ASN A O 1
ATOM 1638 N N . LEU A 1 216 ? -1.003 11.366 -4.153 1.00 95.44 216 LEU A N 1
ATOM 1639 C CA . LEU A 1 216 ? -1.687 10.427 -3.260 1.00 95.44 216 LEU A CA 1
ATOM 1640 C C . LEU A 1 216 ? -2.086 11.066 -1.928 1.00 95.44 216 LEU A C 1
ATOM 1642 O O . LEU A 1 216 ? -3.173 10.788 -1.423 1.00 95.44 216 LEU A O 1
ATOM 1646 N N . LEU A 1 217 ? -1.253 11.949 -1.371 1.00 93.50 217 LEU A N 1
ATOM 1647 C CA . LEU A 1 217 ? -1.604 12.703 -0.164 1.00 93.50 217 LEU A CA 1
ATOM 1648 C C . LEU A 1 217 ? -2.816 13.612 -0.404 1.00 93.50 217 LEU A C 1
ATOM 1650 O O . LEU A 1 217 ? -3.708 13.665 0.439 1.00 93.50 217 LEU A O 1
ATOM 1654 N N . LYS A 1 218 ? -2.896 14.268 -1.572 1.00 93.38 218 LYS A N 1
ATOM 1655 C CA . LYS A 1 218 ? -4.078 15.059 -1.959 1.00 93.38 218 LYS A CA 1
ATOM 1656 C C . LYS A 1 218 ? -5.324 14.182 -2.066 1.00 93.38 218 LYS A C 1
ATOM 1658 O O . LYS A 1 218 ? -6.361 14.574 -1.550 1.00 93.38 218 LYS A O 1
ATOM 1663 N N . LEU A 1 219 ? -5.218 13.011 -2.699 1.00 93.25 219 LEU A N 1
ATOM 1664 C CA . LEU A 1 219 ? -6.328 12.057 -2.807 1.00 93.25 219 LEU A CA 1
ATOM 1665 C C . LEU A 1 219 ? -6.794 11.562 -1.430 1.00 93.25 219 LEU A C 1
ATOM 1667 O O . LEU A 1 219 ? -7.989 11.470 -1.191 1.00 93.25 219 LEU A O 1
ATOM 1671 N N . THR A 1 220 ? -5.860 11.284 -0.518 1.00 91.69 220 THR A N 1
ATOM 1672 C CA . THR A 1 220 ? -6.169 10.794 0.840 1.00 91.69 220 THR A CA 1
ATOM 1673 C C . THR A 1 220 ? -6.915 11.837 1.683 1.00 91.69 220 THR A C 1
ATOM 1675 O O . THR A 1 220 ? -7.643 11.468 2.598 1.00 91.69 220 THR A O 1
ATOM 1678 N N . ASN A 1 221 ? -6.737 13.127 1.382 1.00 88.31 221 ASN A N 1
ATOM 1679 C CA . ASN A 1 221 ? -7.340 14.251 2.105 1.00 88.31 221 ASN A CA 1
ATOM 1680 C C . ASN A 1 221 ? -8.622 14.806 1.442 1.00 88.31 221 ASN A C 1
ATOM 1682 O O . ASN A 1 221 ? -9.081 15.884 1.822 1.00 88.31 221 ASN A O 1
ATOM 1686 N N . LYS A 1 222 ? -9.157 14.140 0.415 1.00 83.38 222 LYS A N 1
ATOM 1687 C CA . LYS A 1 222 ? -10.441 14.502 -0.206 1.00 83.38 222 LYS A CA 1
ATOM 1688 C C . LYS A 1 222 ? -11.612 13.862 0.528 1.00 83.38 222 LYS A C 1
ATOM 1690 O O . LYS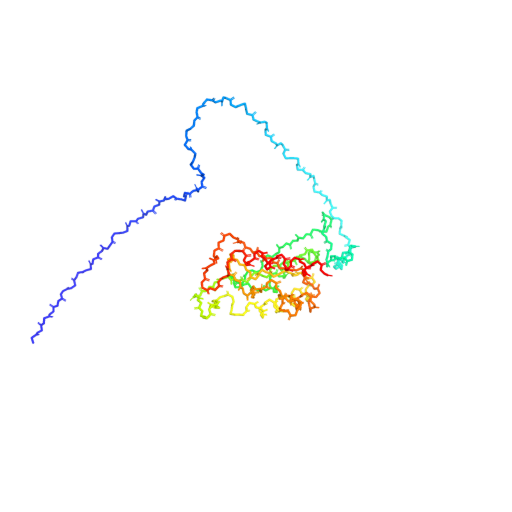 A 1 222 ? -12.630 14.573 0.668 1.00 83.38 222 LYS A O 1
#